Protein AF-A0A0S7XL37-F1 (afdb_monomer)

Foldseek 3Di:
DDPPDDPDDPDDDDPDAAAAALCPPLVNVQVPPPPNPDPDVVNVCCLPPQDPVNLVVWPCPDPLTHNVLLVLLVVLQVQLVPPVVQLQALDARPPDDDPDLVPPDAADPPDPVVVQVVLQVLLVVLQFPDKDKDFDDPSFWHPHVPDDPRLADDPPRGMDIDTAHDFDPVQCVPPPGSSVSSSVSNRSSSLSRSQNSSQVVNVSNVDRGGRDDVRGTHD

Sequence (219 aa):
MAIVKKSWRPYEIVGEVKRFQRRMTALRRRRWDPTFPDIKKEDVELEESAEPEEISGLPQERSGYGRPDYALQAASWTLASSFGGRAYSAERPEGTRSANFDDLPPYQVDDERALSLYVKKAAGLFGASLSGITKLNPLWRYDDEDEDEATLLPPEIDTAVVMAIEMNYALLATSPSAQASAASGNGYSRMVFTACCLAEFLRNLGFKAIACGNDTALS

pLDDT: mean 83.57, std 15.31, range [33.97, 98.69]

Radius of gyration: 20.47 Å; Cα contacts (8 Å, |Δi|>4): 245; chains: 1; bounding box: 53×43×54 Å

Solvent-accessible surface area (backbone atoms only — not comparable to full-atom values): 13072 Å² total; per-residue (Å²): 136,83,83,82,65,76,89,77,65,100,68,84,85,80,78,90,81,74,49,49,43,61,61,69,39,72,88,45,25,65,76,76,44,90,82,47,80,83,72,55,67,74,81,54,43,68,81,80,64,61,48,74,67,55,54,70,66,38,53,66,86,42,87,41,49,19,59,70,25,48,51,48,21,58,59,24,28,47,51,33,75,76,37,32,88,58,41,48,30,73,61,80,55,88,86,71,83,70,85,87,43,85,89,53,78,58,61,81,80,89,47,68,66,61,50,52,52,48,54,45,50,51,38,42,74,52,59,30,73,41,70,48,77,44,75,54,60,74,65,42,37,49,49,56,90,89,53,69,75,89,68,56,77,58,85,86,68,49,67,40,78,47,70,40,63,77,57,52,61,76,37,42,72,47,60,93,26,33,38,17,50,17,24,51,24,37,31,44,23,47,47,41,53,27,31,36,56,47,22,53,53,40,38,58,42,56,43,97,41,59,19,63,63,89,82,52,37,73,127

Nearest PDB structures (foldseek):
  4ur3-assembly2_F  TM=7.332E-01  e=6.898E-08  Sulfurospirillum multivorans
  4ur1-assembly1_B  TM=7.480E-01  e=1.997E-07  Sulfurospirillum multivorans
  5ma2-assembly1_B  TM=7.460E-01  e=2.384E-07  Sulfurospirillum multivorans
  5m8x-assembly1_B  TM=7.544E-01  e=3.823E-07  Sulfurospirillum multivorans DSM 12446
  5m8u-assembly1_A  TM=6.939E-01  e=1.997E-07  Sulfurospirillum multivorans

Secondary structure (DSSP, 8-state):
-----TT--SS---S--PPPPGGGSHHHHTTT-TTS----THHHHHHH---HHHHHTS-TTSTTSSHHHHHHHHHHTHHHHHHHHHHSSSSPPTT------TTSPPPP-S-HHHHHHHHHHHHHHTT-SEEEEEEPPGGGB---TTS-GGGSPPTT--EEEEEE----HHHHTTTTSHHHHHHHHHHHHHHHHHHHHHHHHHHHTT-------TTSB--

Structure (mmCIF, N/CA/C/O backbone):
data_AF-A0A0S7XL37-F1
#
_entry.id   AF-A0A0S7XL37-F1
#
loop_
_atom_site.group_PDB
_atom_site.id
_atom_site.type_symbol
_atom_site.label_atom_id
_atom_site.label_alt_id
_atom_site.label_comp_id
_atom_site.label_asym_id
_atom_site.label_entity_id
_atom_site.label_seq_id
_atom_site.pdbx_PDB_ins_code
_atom_site.Cartn_x
_atom_site.Cartn_y
_atom_site.Cartn_z
_atom_site.occupancy
_atom_site.B_iso_or_equiv
_atom_site.auth_seq_id
_atom_site.auth_comp_id
_atom_site.auth_asym_id
_atom_site.auth_atom_id
_atom_site.pdbx_PDB_model_num
ATOM 1 N N . MET A 1 1 ? -12.364 -24.352 13.115 1.00 33.97 1 MET A N 1
ATOM 2 C CA . MET A 1 1 ? -11.643 -24.399 14.403 1.00 33.97 1 MET A CA 1
ATOM 3 C C . MET A 1 1 ? -10.665 -23.226 14.416 1.00 33.97 1 MET A C 1
ATOM 5 O O . MET A 1 1 ? -9.637 -23.297 13.761 1.00 33.97 1 MET A O 1
ATOM 9 N N . ALA A 1 2 ? -11.053 -22.087 14.997 1.00 37.59 2 ALA A N 1
ATOM 10 C CA . ALA A 1 2 ? -10.226 -20.879 14.989 1.00 37.59 2 ALA A CA 1
ATOM 11 C C . ALA A 1 2 ? -9.241 -20.948 16.159 1.00 37.59 2 ALA A C 1
ATOM 13 O O . ALA A 1 2 ? -9.647 -20.910 17.318 1.00 37.59 2 ALA A O 1
ATOM 14 N N . ILE A 1 3 ? -7.955 -21.088 15.853 1.00 41.28 3 ILE A N 1
ATOM 15 C CA . ILE A 1 3 ? -6.892 -20.978 16.847 1.00 41.28 3 ILE A CA 1
ATOM 16 C C . ILE A 1 3 ? -6.782 -19.493 17.209 1.00 41.28 3 ILE A C 1
ATOM 18 O O . ILE A 1 3 ? -6.091 -18.732 16.538 1.00 41.28 3 ILE A O 1
ATOM 22 N N . VAL A 1 4 ? -7.478 -19.062 18.261 1.00 43.16 4 VAL A N 1
ATOM 23 C CA . VAL A 1 4 ? -7.221 -17.761 18.890 1.00 43.16 4 VAL A CA 1
ATOM 24 C C . VAL A 1 4 ? -5.976 -17.934 19.758 1.00 43.16 4 VAL A C 1
ATOM 26 O O . VAL A 1 4 ? -6.055 -18.252 20.943 1.00 43.16 4 VAL A O 1
ATOM 29 N N . LYS A 1 5 ? -4.793 -17.813 19.146 1.00 44.53 5 LYS A N 1
ATOM 30 C CA . LYS A 1 5 ? -3.535 -17.746 19.895 1.00 44.53 5 LYS A CA 1
ATOM 31 C C . LYS A 1 5 ? -3.467 -16.390 20.600 1.00 44.53 5 LYS A C 1
ATOM 33 O O . LYS A 1 5 ? -3.440 -15.345 19.956 1.00 44.53 5 LYS A O 1
ATOM 38 N N . LYS A 1 6 ? -3.425 -16.443 21.932 1.00 47.50 6 LYS A N 1
ATOM 39 C CA . LYS A 1 6 ? -2.985 -15.381 22.850 1.00 47.50 6 LYS A CA 1
ATOM 40 C C . LYS A 1 6 ? -1.796 -14.620 22.233 1.00 47.50 6 LYS A C 1
ATOM 42 O O . LYS A 1 6 ? -0.834 -15.277 21.848 1.00 47.50 6 LYS A O 1
ATOM 47 N N . SER A 1 7 ? -1.920 -13.293 22.087 1.00 59.75 7 SER A N 1
ATOM 48 C CA . SER A 1 7 ? -0.940 -12.330 21.532 1.00 59.75 7 SER A CA 1
ATOM 49 C C . SER A 1 7 ? 0.246 -12.960 20.781 1.00 59.75 7 SER A C 1
ATOM 51 O O . SER A 1 7 ? 1.382 -12.941 21.258 1.00 59.75 7 SER A O 1
ATOM 53 N N . TRP A 1 8 ? -0.013 -13.565 19.623 1.00 63.38 8 TRP A N 1
ATOM 54 C CA . TRP A 1 8 ? 1.060 -14.103 18.796 1.00 63.38 8 TRP A CA 1
ATOM 55 C C . TRP A 1 8 ? 1.850 -12.944 18.185 1.00 63.38 8 TRP A C 1
ATOM 57 O O . TRP A 1 8 ? 1.289 -12.121 17.463 1.00 63.38 8 TRP A O 1
ATOM 67 N N . ARG A 1 9 ? 3.147 -12.874 18.492 1.00 71.25 9 ARG A N 1
ATOM 68 C CA . ARG A 1 9 ? 4.103 -12.026 17.779 1.00 71.25 9 ARG A CA 1
ATOM 69 C C . ARG A 1 9 ? 4.914 -12.940 16.855 1.00 71.25 9 ARG A C 1
ATOM 71 O O . ARG A 1 9 ? 5.519 -13.878 17.368 1.00 71.25 9 ARG A O 1
ATOM 78 N N . PRO A 1 10 ? 4.933 -12.709 15.530 1.00 84.56 10 PRO A N 1
ATOM 79 C CA . PRO A 1 10 ? 5.728 -13.516 14.598 1.00 84.56 10 PRO A CA 1
ATOM 80 C C . PRO A 1 10 ? 7.245 -13.323 14.732 1.00 84.56 10 PRO A C 1
ATOM 82 O O . PRO A 1 10 ? 7.996 -13.902 13.955 1.00 84.56 10 PRO A O 1
ATOM 85 N N . TYR A 1 11 ? 7.691 -12.485 15.665 1.00 86.75 11 TYR A N 1
ATOM 86 C CA . TYR A 1 11 ? 9.070 -12.047 15.808 1.00 86.75 11 TYR A CA 1
ATOM 87 C C . TYR A 1 11 ? 9.429 -11.865 17.284 1.00 86.75 11 TYR A C 1
ATOM 89 O O . TYR A 1 11 ? 8.568 -11.583 18.126 1.00 86.75 11 TYR A O 1
ATOM 97 N N . GLU A 1 12 ? 10.722 -11.977 17.570 1.00 87.88 12 GLU A N 1
ATOM 98 C CA . GLU A 1 12 ? 11.317 -11.694 18.871 1.00 87.88 12 GLU A CA 1
ATOM 99 C C . GLU A 1 12 ? 12.054 -10.354 18.815 1.00 87.88 12 GLU A C 1
ATOM 101 O O . GLU A 1 12 ? 12.691 -10.021 17.817 1.00 87.88 12 GLU A O 1
ATOM 106 N N . ILE A 1 13 ? 11.943 -9.569 19.885 1.00 86.75 13 ILE A N 1
ATOM 107 C CA . ILE A 1 13 ? 12.712 -8.336 20.052 1.00 86.75 13 ILE A CA 1
ATOM 108 C C . ILE A 1 13 ? 13.923 -8.676 20.913 1.00 86.75 13 ILE A C 1
ATOM 110 O O . ILE A 1 13 ? 13.762 -9.127 22.048 1.00 86.75 13 ILE A O 1
ATOM 114 N N . VAL A 1 14 ? 15.120 -8.452 20.376 1.00 90.19 14 VAL A N 1
ATOM 115 C CA . VAL A 1 14 ? 16.382 -8.655 21.091 1.00 90.19 14 VAL A CA 1
ATOM 116 C C . VAL A 1 14 ? 16.972 -7.291 21.435 1.00 90.19 14 VAL A C 1
ATOM 118 O O . VAL A 1 14 ? 17.283 -6.509 20.542 1.00 90.19 14 VAL A O 1
ATOM 121 N N . GLY A 1 15 ? 17.138 -7.019 22.730 1.00 89.94 15 GLY A N 1
ATOM 122 C CA . GLY A 1 15 ? 17.667 -5.746 23.225 1.00 89.94 15 GLY A CA 1
ATOM 123 C C . GLY A 1 15 ? 16.657 -4.594 23.194 1.00 89.94 15 GLY A C 1
ATOM 124 O O . GLY A 1 15 ? 15.445 -4.800 23.113 1.00 89.94 15 GLY A O 1
ATOM 125 N N . GLU A 1 16 ? 17.168 -3.369 23.306 1.00 8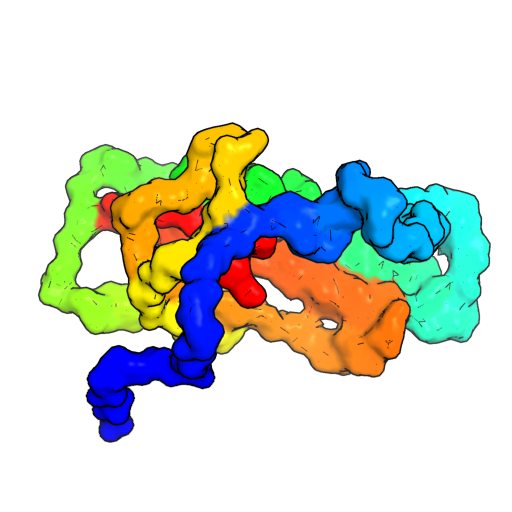9.56 16 GLU A N 1
ATOM 126 C CA . GLU A 1 16 ? 16.368 -2.148 23.195 1.00 89.56 16 GLU A CA 1
ATOM 127 C C . GLU A 1 16 ? 16.122 -1.823 21.715 1.00 89.56 16 GLU A C 1
ATOM 129 O O . GLU A 1 16 ? 17.065 -1.690 20.936 1.00 89.56 16 GLU A O 1
ATOM 134 N N . VAL A 1 17 ? 14.852 -1.681 21.327 1.00 90.06 17 VAL A N 1
ATOM 135 C CA . VAL A 1 17 ? 14.459 -1.267 19.975 1.00 90.06 17 VAL A CA 1
ATOM 136 C C . VAL A 1 17 ? 13.856 0.124 20.039 1.00 90.06 17 VAL A C 1
ATOM 138 O O . VAL A 1 17 ? 12.886 0.358 20.761 1.00 90.06 17 VAL A O 1
ATOM 141 N N . LYS A 1 18 ? 14.420 1.029 19.242 1.00 89.38 18 LYS A N 1
ATOM 142 C CA . LYS A 1 18 ? 13.881 2.368 19.010 1.00 89.38 18 LYS A CA 1
ATOM 143 C C . LYS A 1 18 ? 13.036 2.369 17.743 1.00 89.38 18 LYS A C 1
ATOM 145 O O . LYS A 1 18 ? 13.251 1.550 16.847 1.00 89.38 18 LYS A O 1
ATOM 150 N N . ARG A 1 19 ? 12.076 3.289 17.674 1.00 89.50 19 ARG A N 1
ATOM 151 C CA . ARG A 1 19 ? 11.331 3.542 16.439 1.00 89.50 19 ARG A CA 1
ATOM 152 C C . ARG A 1 19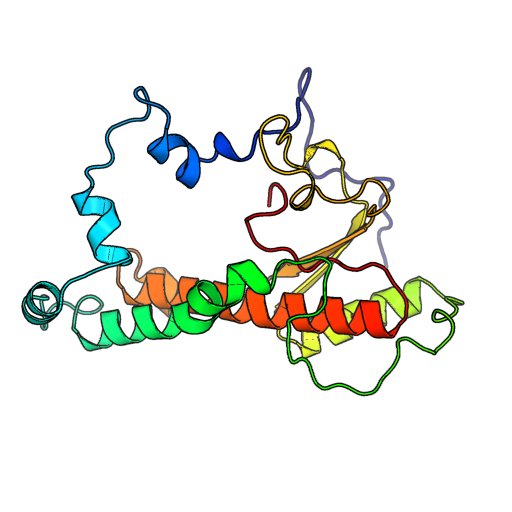 ? 12.300 4.007 15.351 1.00 89.50 19 ARG A C 1
ATOM 154 O O . ARG A 1 19 ? 13.326 4.626 15.626 1.00 89.50 19 ARG A O 1
ATOM 161 N N . PHE A 1 20 ? 11.997 3.649 14.112 1.00 90.62 20 PHE A N 1
ATOM 162 C CA . PHE A 1 20 ? 12.863 3.939 12.975 1.00 90.62 20 PHE A CA 1
ATOM 163 C C . PHE A 1 20 ? 12.576 5.336 12.422 1.00 90.62 20 PHE A C 1
ATOM 165 O O . PHE A 1 20 ? 11.416 5.681 12.243 1.00 90.62 20 PHE A O 1
ATOM 172 N N . GLN A 1 21 ? 13.600 6.123 12.096 1.00 88.06 21 GLN A N 1
ATOM 173 C CA . GLN A 1 21 ? 13.413 7.436 11.463 1.00 88.06 21 GLN A CA 1
ATOM 174 C C . GLN A 1 21 ? 13.177 7.268 9.956 1.00 88.06 21 GLN A C 1
ATOM 176 O O . GLN A 1 21 ? 14.019 6.683 9.269 1.00 88.06 21 GLN A O 1
ATOM 181 N N . ARG A 1 22 ? 12.088 7.806 9.391 1.00 85.38 22 ARG A N 1
ATOM 182 C CA . ARG A 1 22 ? 11.738 7.613 7.967 1.00 85.38 22 ARG A CA 1
ATOM 183 C C . ARG A 1 22 ? 12.839 8.083 7.017 1.00 85.38 22 ARG A C 1
ATOM 185 O O . ARG A 1 22 ? 13.112 7.431 6.002 1.00 85.38 22 ARG A O 1
ATOM 192 N N . ARG A 1 23 ? 13.542 9.169 7.365 1.00 86.06 23 ARG A N 1
ATOM 193 C CA . ARG A 1 23 ? 14.689 9.702 6.602 1.00 86.06 23 ARG A CA 1
ATOM 194 C C . ARG A 1 23 ? 15.849 8.715 6.437 1.00 86.06 23 ARG A C 1
ATOM 196 O O . ARG A 1 23 ? 16.655 8.894 5.528 1.00 86.06 23 ARG A O 1
ATOM 203 N N . MET A 1 24 ? 15.923 7.689 7.291 1.00 89.12 24 MET A N 1
ATOM 204 C CA . MET A 1 24 ? 16.961 6.653 7.263 1.00 89.12 24 MET A CA 1
ATOM 205 C C . MET A 1 24 ? 16.636 5.498 6.305 1.00 89.12 24 MET A C 1
ATOM 207 O O . MET A 1 24 ? 17.487 4.634 6.094 1.00 89.12 24 MET A O 1
ATOM 211 N N . THR A 1 25 ? 15.443 5.465 5.695 1.00 88.00 25 THR A N 1
ATOM 212 C CA . THR A 1 25 ? 15.158 4.534 4.586 1.00 88.00 25 THR A CA 1
ATOM 213 C C . THR A 1 25 ? 16.154 4.756 3.446 1.00 88.00 25 THR A C 1
ATOM 215 O O . THR A 1 25 ? 16.513 5.896 3.160 1.00 88.00 25 THR A O 1
ATOM 218 N N . ALA A 1 26 ? 16.582 3.696 2.750 1.00 88.00 26 ALA A N 1
ATOM 219 C CA . ALA A 1 26 ? 17.573 3.812 1.670 1.00 88.00 26 ALA A CA 1
ATOM 220 C C . ALA A 1 26 ? 17.166 4.837 0.589 1.00 88.00 26 ALA A C 1
ATOM 222 O O . ALA A 1 26 ? 17.994 5.620 0.126 1.00 88.00 26 ALA A O 1
ATOM 223 N N . LEU A 1 27 ? 15.870 4.893 0.253 1.00 82.12 27 LEU A N 1
ATOM 224 C CA . LEU A 1 27 ? 15.316 5.824 -0.735 1.00 82.12 27 LEU A CA 1
ATOM 225 C C . LEU A 1 27 ? 15.423 7.299 -0.319 1.00 82.12 27 LEU A C 1
ATOM 227 O O . LEU A 1 27 ? 15.589 8.151 -1.193 1.00 82.12 27 LEU A O 1
ATOM 231 N N . ARG A 1 28 ? 15.328 7.606 0.985 1.00 82.75 28 ARG A N 1
ATOM 232 C CA . ARG A 1 28 ? 15.463 8.975 1.513 1.00 82.75 28 ARG A CA 1
ATOM 233 C C . ARG A 1 28 ? 16.902 9.308 1.890 1.00 82.75 28 ARG A C 1
ATOM 235 O O . ARG A 1 28 ? 17.374 10.383 1.533 1.00 82.75 28 ARG A O 1
ATOM 242 N N . ARG A 1 29 ? 17.609 8.390 2.556 1.00 86.62 29 ARG A N 1
ATOM 243 C CA . ARG A 1 29 ? 18.978 8.576 3.059 1.00 86.62 29 ARG A CA 1
ATOM 244 C C . ARG A 1 29 ? 19.957 8.968 1.957 1.00 86.62 29 ARG A C 1
ATOM 246 O O . ARG A 1 29 ? 20.730 9.900 2.148 1.00 86.62 29 ARG A O 1
ATOM 253 N N . ARG A 1 30 ? 19.827 8.361 0.772 1.00 83.81 30 ARG A N 1
ATOM 254 C CA . ARG A 1 30 ? 20.622 8.703 -0.422 1.00 83.81 30 ARG A CA 1
ATOM 255 C C . ARG A 1 30 ? 20.542 10.177 -0.849 1.00 83.81 30 ARG A C 1
ATOM 257 O O . ARG A 1 30 ? 21.381 10.622 -1.615 1.00 83.81 30 ARG A O 1
ATOM 264 N N . ARG A 1 31 ? 19.509 10.921 -0.427 1.00 80.94 31 ARG A N 1
ATOM 265 C CA . ARG A 1 31 ? 19.301 12.324 -0.826 1.00 80.94 31 ARG A CA 1
ATOM 266 C C . ARG A 1 31 ? 20.042 13.326 0.060 1.00 80.94 31 ARG A C 1
ATOM 268 O O . ARG A 1 31 ? 20.178 14.473 -0.349 1.00 80.94 31 ARG A O 1
ATOM 275 N N . TRP A 1 32 ? 20.460 12.934 1.264 1.00 82.50 32 TRP A N 1
ATOM 276 C CA . TRP A 1 32 ? 20.996 13.872 2.259 1.00 82.50 32 TRP A CA 1
ATOM 277 C C . TRP A 1 32 ? 22.250 13.380 2.988 1.00 82.50 32 TRP A C 1
ATOM 279 O O . TRP A 1 32 ? 23.005 14.212 3.482 1.00 82.50 32 TRP A O 1
ATOM 289 N N . ASP A 1 33 ? 22.491 12.068 3.079 1.00 85.44 33 ASP A N 1
ATOM 290 C CA . ASP A 1 33 ? 23.661 11.526 3.773 1.00 85.44 33 ASP A CA 1
ATOM 291 C C . ASP A 1 33 ? 24.862 11.423 2.813 1.00 85.44 33 ASP A C 1
ATOM 293 O O . ASP A 1 33 ? 24.851 10.561 1.930 1.00 85.44 33 ASP A O 1
ATOM 297 N N . PRO A 1 34 ? 25.921 12.236 2.992 1.00 83.56 34 PRO A N 1
ATOM 298 C CA . PRO A 1 34 ? 27.094 12.229 2.115 1.00 83.56 34 PRO A CA 1
ATOM 299 C C . PRO A 1 34 ? 27.948 10.958 2.246 1.00 83.56 34 PRO A C 1
ATOM 301 O O . PRO A 1 34 ? 28.871 10.761 1.464 1.00 83.56 34 PRO A O 1
ATOM 304 N N . THR A 1 35 ? 27.685 10.116 3.251 1.00 87.44 35 THR A N 1
ATOM 305 C CA . THR A 1 35 ? 28.353 8.820 3.440 1.00 87.44 35 THR A CA 1
ATOM 306 C C . THR A 1 35 ? 27.594 7.663 2.796 1.00 87.44 35 THR A C 1
ATOM 308 O O . THR A 1 35 ? 28.096 6.535 2.783 1.00 87.44 35 THR A O 1
ATOM 311 N N . PHE A 1 36 ? 26.379 7.907 2.291 1.00 82.75 36 PHE A N 1
ATOM 312 C CA . PHE A 1 36 ? 25.614 6.878 1.603 1.00 82.75 36 PHE A CA 1
ATOM 313 C C . PHE A 1 36 ? 26.345 6.492 0.307 1.00 82.75 36 PHE A C 1
ATOM 315 O O . PHE A 1 36 ? 26.779 7.394 -0.405 1.00 82.75 36 PHE A O 1
ATOM 322 N N . PRO A 1 37 ? 26.509 5.189 -0.007 1.00 78.94 37 PRO A N 1
ATOM 323 C CA . PRO A 1 37 ? 27.222 4.772 -1.209 1.00 78.94 37 PRO A CA 1
ATOM 324 C C . PRO A 1 37 ? 26.664 5.474 -2.446 1.00 78.94 37 PRO A C 1
ATOM 326 O O . PRO A 1 37 ? 25.443 5.508 -2.617 1.00 78.94 37 PRO A O 1
ATOM 329 N N . ASP A 1 38 ? 27.554 6.005 -3.288 1.00 64.94 38 ASP A N 1
ATOM 330 C CA . ASP A 1 38 ? 27.191 6.660 -4.543 1.00 64.94 38 ASP A CA 1
ATOM 331 C C . ASP A 1 38 ? 26.436 5.668 -5.439 1.00 64.94 38 ASP A C 1
ATOM 333 O O . ASP A 1 38 ? 27.027 4.878 -6.176 1.00 64.94 38 ASP A O 1
ATOM 337 N N . ILE A 1 39 ? 25.106 5.704 -5.377 1.00 61.25 39 ILE A N 1
ATOM 338 C CA . ILE A 1 39 ? 24.270 5.253 -6.483 1.00 61.25 39 ILE A CA 1
ATOM 339 C C . ILE A 1 39 ? 24.419 6.362 -7.514 1.00 61.25 39 ILE A C 1
ATOM 341 O O . ILE A 1 39 ? 24.003 7.497 -7.260 1.00 61.25 39 ILE A O 1
ATOM 345 N N . LYS A 1 40 ? 25.081 6.070 -8.635 1.00 54.53 40 LYS A N 1
ATOM 346 C CA . LYS A 1 40 ? 25.272 7.062 -9.692 1.00 54.53 40 LYS A CA 1
ATOM 347 C C . LYS A 1 40 ? 23.900 7.596 -10.100 1.00 54.53 40 LYS A C 1
ATOM 349 O O . LYS A 1 40 ? 22.955 6.820 -10.219 1.00 54.53 40 LYS A O 1
ATOM 354 N N . LYS A 1 41 ? 23.773 8.914 -10.290 1.00 47.06 41 LYS A N 1
ATOM 355 C CA . LYS A 1 41 ? 22.513 9.551 -10.725 1.00 47.06 41 LYS A CA 1
ATOM 356 C C . LYS A 1 41 ? 21.915 8.855 -11.951 1.00 47.06 41 LYS A C 1
ATOM 358 O O . LYS A 1 41 ? 20.705 8.658 -12.007 1.00 47.06 41 LYS A O 1
ATOM 363 N N . GLU A 1 42 ? 22.790 8.390 -12.841 1.00 44.94 42 GLU A N 1
ATOM 364 C CA . GLU A 1 42 ? 22.452 7.612 -14.035 1.00 44.94 42 GLU A CA 1
ATOM 365 C C . GLU A 1 42 ? 21.624 6.337 -13.749 1.00 44.94 42 GLU A C 1
ATOM 367 O O . GLU A 1 42 ? 20.777 5.974 -14.560 1.00 44.94 42 GLU A O 1
ATOM 372 N N . ASP A 1 43 ? 21.805 5.679 -12.595 1.00 46.25 43 ASP A N 1
ATOM 373 C CA . ASP A 1 43 ? 21.070 4.455 -12.224 1.00 46.25 43 ASP A CA 1
ATOM 374 C C . ASP A 1 43 ? 19.631 4.743 -11.740 1.00 46.25 43 ASP A C 1
ATOM 376 O O . ASP A 1 43 ? 18.828 3.825 -11.588 1.00 46.25 43 ASP A O 1
ATOM 380 N N . VAL A 1 44 ? 19.301 6.011 -11.471 1.00 48.34 44 VAL A N 1
ATOM 381 C CA . VAL A 1 44 ? 18.012 6.464 -10.912 1.00 48.34 44 VAL A CA 1
ATOM 382 C C . VAL A 1 44 ? 17.205 7.236 -11.960 1.00 48.34 44 VAL A C 1
ATOM 384 O O . VAL A 1 44 ? 15.986 7.098 -12.030 1.00 48.34 44 VAL A O 1
ATOM 387 N N . GLU A 1 45 ? 17.874 8.045 -12.785 1.00 44.03 45 GLU A N 1
ATOM 388 C CA . GLU A 1 45 ? 17.233 8.943 -13.759 1.00 44.03 45 GLU A CA 1
ATOM 389 C C . GLU A 1 45 ? 16.573 8.189 -14.932 1.00 44.03 45 GLU A C 1
ATOM 391 O O . GLU A 1 45 ? 15.572 8.662 -15.473 1.00 44.03 45 GLU A O 1
ATOM 396 N N . LEU A 1 46 ? 17.022 6.965 -15.247 1.00 45.84 46 LEU A N 1
ATOM 397 C CA . LEU A 1 46 ? 16.399 6.112 -16.272 1.00 45.84 46 LEU A CA 1
ATOM 398 C C . LEU A 1 46 ? 14.966 5.650 -15.925 1.00 45.84 46 LEU A C 1
ATOM 400 O O . LEU A 1 46 ? 14.211 5.318 -16.839 1.00 45.84 46 LEU A O 1
ATOM 404 N N . GLU A 1 47 ? 14.574 5.602 -14.644 1.00 49.41 47 GLU A N 1
ATOM 405 C CA . GLU A 1 47 ? 13.230 5.149 -14.227 1.00 49.41 47 GLU A CA 1
ATOM 406 C C . GLU A 1 47 ? 12.209 6.286 -14.063 1.00 49.41 47 GLU A C 1
ATOM 408 O O . GLU A 1 47 ? 11.012 6.052 -14.234 1.00 49.41 47 GLU A O 1
ATOM 413 N N . GLU A 1 48 ? 12.648 7.506 -13.740 1.00 51.09 48 GLU A N 1
ATOM 414 C CA . GLU A 1 48 ? 11.745 8.609 -13.371 1.00 51.09 48 GLU A CA 1
ATOM 415 C C . GLU A 1 48 ? 11.649 9.715 -14.440 1.00 51.09 48 GLU A C 1
ATOM 417 O O . GLU A 1 48 ? 10.668 10.462 -14.448 1.00 51.09 48 GLU A O 1
ATOM 422 N N . SER A 1 49 ? 12.619 9.821 -15.358 1.00 51.69 49 SER A N 1
ATOM 423 C CA . SER A 1 49 ? 12.726 10.970 -16.269 1.00 51.6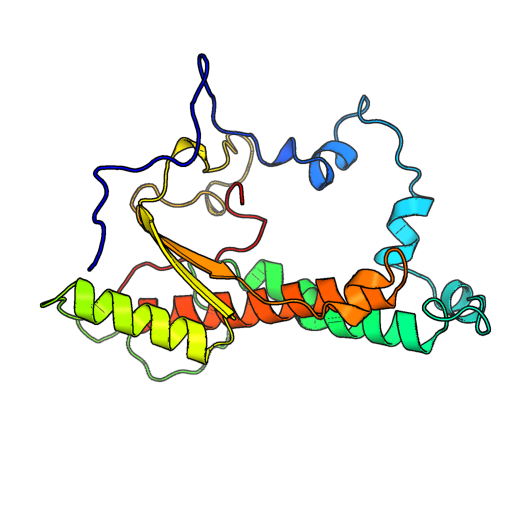9 49 SER A CA 1
ATOM 424 C C . SER A 1 49 ? 13.500 10.673 -17.558 1.00 51.69 49 SER A C 1
ATOM 426 O O . SER A 1 49 ? 14.304 11.495 -17.987 1.00 51.69 49 SER A O 1
ATOM 428 N N . ALA A 1 50 ? 13.283 9.507 -18.175 1.00 58.56 50 ALA A N 1
ATOM 429 C CA . ALA A 1 50 ? 13.910 9.204 -19.460 1.00 58.56 50 ALA A CA 1
ATOM 430 C C . ALA A 1 50 ? 13.461 10.215 -20.533 1.00 58.56 50 ALA A C 1
ATOM 432 O O . ALA A 1 50 ? 12.264 10.344 -20.820 1.00 58.56 50 ALA A O 1
ATOM 433 N N . GLU A 1 51 ? 14.413 10.926 -21.135 1.00 62.28 51 GLU A N 1
ATOM 434 C CA . GLU A 1 51 ? 14.124 11.923 -22.168 1.00 62.28 51 GLU A CA 1
ATOM 435 C C . GLU A 1 51 ? 13.676 11.235 -23.478 1.00 62.28 51 GLU A C 1
ATOM 437 O O . GLU A 1 51 ? 14.058 10.090 -23.752 1.00 62.28 51 GLU A O 1
ATOM 442 N N . PRO A 1 52 ? 12.881 11.893 -24.349 1.00 63.19 52 PRO A N 1
ATOM 443 C CA . PRO A 1 52 ? 12.390 11.287 -25.593 1.00 63.19 52 PRO A CA 1
ATOM 444 C C . PRO A 1 52 ? 13.490 10.689 -26.485 1.00 63.19 52 PRO A C 1
ATOM 446 O O . PRO A 1 52 ? 13.258 9.696 -27.178 1.00 63.19 52 PRO A O 1
ATOM 449 N N . GLU A 1 53 ? 14.683 11.281 -26.456 1.00 61.97 53 GLU A N 1
ATOM 450 C CA . GLU A 1 53 ? 15.870 10.834 -27.189 1.00 61.97 53 GLU A CA 1
ATOM 451 C C . GLU A 1 53 ? 16.401 9.499 -26.642 1.00 61.97 53 GLU A C 1
ATOM 453 O O . GLU A 1 53 ? 16.681 8.586 -27.422 1.00 61.97 53 GLU A O 1
ATOM 458 N N . GLU A 1 54 ? 16.415 9.321 -25.321 1.00 64.31 54 GLU A N 1
ATOM 459 C CA . GLU A 1 54 ? 16.795 8.071 -24.652 1.00 64.31 54 GLU A CA 1
ATOM 460 C C . GLU A 1 54 ? 15.773 6.966 -24.930 1.00 64.31 54 GLU A C 1
ATOM 462 O O . GLU A 1 54 ? 16.146 5.848 -25.288 1.00 64.31 54 GLU A O 1
ATOM 467 N N . ILE A 1 55 ? 14.477 7.301 -24.888 1.00 64.69 55 ILE A N 1
ATOM 468 C CA . ILE A 1 55 ? 13.382 6.379 -25.230 1.00 64.69 55 ILE A CA 1
ATOM 469 C C . ILE A 1 55 ? 13.484 5.926 -26.696 1.00 64.69 55 ILE A C 1
ATOM 471 O O . ILE A 1 55 ? 13.215 4.765 -27.021 1.00 64.69 55 ILE A O 1
ATOM 475 N N . SER A 1 56 ? 13.875 6.828 -27.600 1.00 63.75 56 SER A N 1
ATOM 476 C CA . SER A 1 56 ? 14.072 6.503 -29.017 1.00 63.75 56 SER A CA 1
ATOM 477 C C . SER A 1 56 ? 15.296 5.612 -29.265 1.00 63.75 56 SER A C 1
ATOM 479 O O . SER A 1 56 ? 15.278 4.808 -30.197 1.00 63.75 56 SER A O 1
ATOM 481 N N . GLY A 1 57 ? 16.317 5.706 -28.405 1.00 66.94 57 GLY A N 1
ATOM 482 C CA . GLY A 1 57 ? 17.542 4.904 -28.447 1.00 66.94 57 GLY A CA 1
ATOM 483 C C . GLY A 1 57 ? 17.443 3.532 -27.771 1.00 66.94 57 GLY A C 1
ATOM 484 O O . GLY A 1 57 ? 18.415 2.776 -27.790 1.00 66.94 57 GLY A O 1
ATOM 485 N N . LEU A 1 58 ? 16.292 3.189 -27.180 1.00 71.00 58 LEU A N 1
ATOM 486 C CA . LEU A 1 58 ? 16.102 1.921 -26.477 1.00 71.00 58 LEU A CA 1
ATOM 487 C C . LEU A 1 58 ? 16.289 0.705 -27.400 1.00 71.00 58 LEU A C 1
ATOM 489 O O . LEU A 1 58 ? 15.883 0.745 -28.569 1.00 71.00 58 LEU A O 1
ATOM 493 N N . PRO A 1 59 ? 16.838 -0.409 -26.879 1.00 70.19 59 PRO A N 1
ATOM 494 C CA . PRO A 1 59 ? 17.082 -1.618 -27.655 1.00 70.19 59 PRO A CA 1
ATOM 495 C C . PRO A 1 59 ? 15.756 -2.299 -28.025 1.00 70.19 59 PRO A C 1
ATOM 497 O O . PRO A 1 59 ? 15.276 -3.179 -27.315 1.00 70.19 59 PRO A O 1
ATOM 500 N N . GLN A 1 60 ? 15.176 -1.913 -29.167 1.00 73.25 60 GLN A N 1
ATOM 501 C CA . GLN A 1 60 ? 13.854 -2.376 -29.619 1.00 73.25 60 GLN A CA 1
ATOM 502 C C . GLN A 1 60 ? 13.769 -3.897 -29.812 1.00 73.25 60 GLN A C 1
ATOM 504 O O . GLN A 1 60 ? 12.691 -4.474 -29.716 1.00 73.25 60 GLN A O 1
ATOM 509 N N . GLU A 1 61 ? 14.902 -4.551 -30.065 1.00 75.62 61 GLU A N 1
ATOM 510 C CA . GLU A 1 61 ? 14.982 -6.002 -30.266 1.00 75.62 61 GLU A CA 1
ATOM 511 C C . GLU A 1 61 ? 15.150 -6.786 -28.952 1.00 75.62 61 GLU A C 1
ATOM 513 O O . GLU A 1 61 ? 14.998 -8.009 -28.928 1.00 75.62 61 GLU A O 1
ATOM 518 N N . ARG A 1 62 ? 15.441 -6.108 -27.832 1.00 79.81 62 ARG A N 1
ATOM 519 C CA . ARG A 1 62 ? 15.592 -6.747 -26.522 1.00 79.81 62 ARG A CA 1
ATOM 520 C C . ARG A 1 62 ? 14.232 -6.802 -25.824 1.00 79.81 62 ARG A C 1
ATOM 522 O O . ARG A 1 62 ? 13.742 -5.798 -25.316 1.00 79.81 62 ARG A O 1
ATOM 529 N N . SER A 1 63 ? 13.650 -7.999 -25.755 1.00 82.44 63 SER A N 1
ATOM 530 C CA . SER A 1 63 ? 12.381 -8.248 -25.054 1.00 82.44 63 SER A CA 1
ATOM 531 C C . SER A 1 63 ? 12.386 -7.669 -23.634 1.00 82.44 63 SER A C 1
ATOM 533 O O . SER A 1 63 ? 13.295 -7.965 -22.856 1.00 82.44 63 SER A O 1
ATOM 535 N N . GLY A 1 64 ? 11.363 -6.883 -23.288 1.00 81.19 64 GLY A N 1
ATOM 536 C CA . GLY A 1 64 ? 11.219 -6.251 -21.973 1.00 81.19 64 GLY A CA 1
ATOM 537 C C . GLY A 1 64 ? 11.927 -4.898 -21.832 1.00 81.19 64 GLY A C 1
ATOM 538 O O . GLY A 1 64 ? 11.885 -4.314 -20.750 1.00 81.19 64 GLY A O 1
ATOM 539 N N . TYR A 1 65 ? 12.578 -4.414 -22.895 1.00 83.12 65 TYR A N 1
ATOM 540 C CA . TYR A 1 65 ? 13.310 -3.144 -22.933 1.00 83.12 65 TYR A CA 1
ATOM 541 C C . TYR A 1 65 ? 12.980 -2.308 -24.182 1.00 83.12 65 TYR A C 1
ATOM 543 O O . TYR A 1 65 ? 13.657 -1.320 -24.464 1.00 83.12 65 TYR A O 1
ATOM 551 N N . GLY A 1 66 ? 11.955 -2.694 -24.948 1.00 84.38 66 GLY A N 1
ATOM 552 C CA . GLY A 1 66 ? 11.502 -1.925 -26.102 1.00 84.38 66 GLY A CA 1
ATOM 553 C C . GLY A 1 66 ? 10.616 -0.753 -25.685 1.00 84.38 66 GLY A C 1
ATOM 554 O O . GLY A 1 66 ? 10.105 -0.693 -24.564 1.00 84.38 66 GLY A O 1
ATOM 555 N N . ARG A 1 67 ? 10.349 0.169 -26.615 1.00 84.44 67 ARG A N 1
ATOM 556 C CA . ARG A 1 67 ? 9.463 1.317 -26.350 1.00 84.44 67 ARG A CA 1
ATOM 557 C C . ARG A 1 67 ? 8.085 0.920 -25.777 1.00 84.44 67 ARG A C 1
ATOM 559 O O . ARG A 1 67 ? 7.626 1.614 -24.870 1.00 84.44 67 ARG A O 1
ATOM 566 N N . PRO A 1 68 ? 7.409 -0.153 -26.243 1.00 88.44 68 PRO A N 1
ATOM 567 C CA . PRO A 1 68 ? 6.140 -0.580 -25.649 1.00 88.44 68 PRO A CA 1
ATOM 568 C C . PRO A 1 68 ? 6.249 -0.989 -24.174 1.00 88.44 68 PRO A C 1
ATOM 570 O O . PRO A 1 68 ? 5.320 -0.731 -23.413 1.00 88.44 68 PRO A O 1
ATOM 573 N N . ASP A 1 69 ? 7.372 -1.580 -23.757 1.00 88.06 69 ASP A N 1
ATOM 574 C CA . ASP A 1 69 ? 7.579 -2.032 -22.378 1.00 88.06 69 ASP A CA 1
ATOM 575 C C . ASP A 1 69 ? 7.723 -0.842 -21.422 1.00 88.06 69 ASP A C 1
ATOM 577 O O . ASP A 1 69 ? 7.080 -0.803 -20.375 1.00 88.06 69 ASP A O 1
ATOM 581 N N . TYR A 1 70 ? 8.489 0.176 -21.822 1.00 86.81 70 TYR A N 1
ATOM 582 C CA . TYR A 1 70 ? 8.622 1.425 -21.065 1.00 86.81 70 TYR A CA 1
ATOM 583 C C . TYR A 1 70 ? 7.340 2.267 -21.084 1.00 86.81 70 TYR A C 1
ATOM 585 O O . TYR A 1 70 ? 6.989 2.887 -20.082 1.00 86.81 70 TYR A O 1
ATOM 593 N N . ALA A 1 71 ? 6.579 2.252 -22.185 1.00 89.38 71 ALA A N 1
ATOM 594 C CA . ALA A 1 71 ? 5.260 2.883 -22.219 1.00 89.38 71 ALA A CA 1
ATOM 595 C C . ALA A 1 71 ? 4.287 2.207 -21.236 1.00 89.38 71 ALA A C 1
ATOM 597 O O . ALA A 1 71 ? 3.553 2.891 -20.520 1.00 89.38 71 ALA A O 1
ATOM 598 N N . LEU A 1 72 ? 4.305 0.870 -21.166 1.00 93.25 72 LEU A N 1
ATOM 599 C CA . LEU A 1 72 ? 3.524 0.097 -20.200 1.00 93.25 72 LEU A CA 1
ATOM 600 C C . LEU A 1 72 ? 3.965 0.387 -18.757 1.00 93.25 72 LEU A C 1
ATOM 602 O O . LEU A 1 72 ? 3.111 0.599 -17.895 1.00 93.25 72 LEU A O 1
ATOM 606 N N . GLN A 1 73 ? 5.276 0.438 -18.503 1.00 91.19 73 GLN A N 1
ATOM 607 C CA . GLN A 1 73 ? 5.848 0.833 -17.216 1.00 91.19 73 GLN A CA 1
ATOM 608 C C . GLN A 1 73 ? 5.324 2.204 -16.790 1.00 91.19 73 GLN A C 1
ATOM 610 O O . GLN A 1 73 ? 4.649 2.291 -15.766 1.00 91.19 73 GLN A O 1
ATOM 615 N N . ALA A 1 74 ? 5.547 3.249 -17.588 1.00 89.88 74 ALA A N 1
ATOM 616 C CA . ALA A 1 74 ? 5.122 4.612 -17.273 1.00 89.88 74 ALA A CA 1
ATOM 617 C C . ALA A 1 74 ? 3.609 4.701 -17.006 1.00 89.88 74 ALA A C 1
ATOM 619 O O . ALA A 1 74 ? 3.183 5.268 -15.998 1.00 89.88 74 ALA A O 1
ATOM 620 N N . ALA A 1 75 ? 2.788 4.065 -17.851 1.00 94.12 75 ALA A N 1
ATOM 621 C CA . ALA A 1 75 ? 1.337 4.035 -17.670 1.00 94.12 75 ALA A CA 1
ATOM 622 C C . ALA A 1 75 ? 0.923 3.388 -16.337 1.00 94.12 75 ALA A C 1
ATOM 624 O O . ALA A 1 75 ? -0.003 3.868 -15.678 1.00 94.12 75 ALA A O 1
ATOM 625 N N . SER A 1 76 ? 1.615 2.328 -15.912 1.00 95.81 76 SER A N 1
ATOM 626 C CA . SER A 1 76 ? 1.286 1.599 -14.684 1.00 95.81 76 SER A CA 1
ATOM 627 C C . SER A 1 76 ? 1.457 2.441 -13.412 1.00 95.81 76 SER A C 1
ATOM 629 O O . SER A 1 76 ? 0.724 2.239 -12.444 1.00 95.81 76 SER A O 1
ATOM 631 N N . TRP A 1 77 ? 2.357 3.428 -13.427 1.00 93.56 77 TRP A N 1
ATOM 632 C CA . TRP A 1 77 ? 2.644 4.309 -12.292 1.00 93.56 77 TRP A CA 1
ATOM 633 C C . TRP A 1 77 ? 1.709 5.521 -12.189 1.00 93.56 77 TRP A C 1
ATOM 635 O O . TRP A 1 77 ? 1.779 6.245 -11.200 1.00 93.56 77 TRP A O 1
ATOM 645 N N . THR A 1 78 ? 0.809 5.738 -13.158 1.00 93.69 78 THR A N 1
ATOM 646 C CA . THR A 1 78 ? -0.010 6.962 -13.264 1.00 93.69 78 THR A CA 1
ATOM 647 C C . THR A 1 78 ? -0.654 7.386 -11.940 1.00 93.69 78 THR A C 1
ATOM 649 O O . THR A 1 78 ? -0.397 8.493 -11.478 1.00 93.69 78 THR A O 1
ATOM 652 N N . LEU A 1 79 ? -1.454 6.519 -11.299 1.00 93.25 79 LEU A N 1
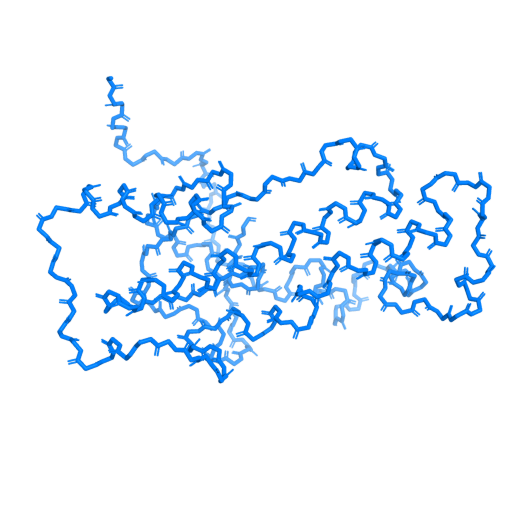ATOM 653 C CA . LEU A 1 79 ? -2.152 6.883 -10.057 1.00 93.25 79 LEU A CA 1
ATOM 654 C C . LEU A 1 79 ? -1.196 7.002 -8.870 1.00 93.25 79 LEU A C 1
ATOM 656 O O . LEU A 1 79 ? -1.350 7.909 -8.052 1.00 93.25 79 LEU A O 1
ATOM 660 N N . ALA A 1 80 ? -0.214 6.105 -8.777 1.00 91.06 80 ALA A N 1
ATOM 661 C CA . ALA A 1 80 ? 0.802 6.151 -7.732 1.00 91.06 80 ALA A CA 1
ATOM 662 C C . ALA A 1 80 ? 1.539 7.499 -7.724 1.00 91.06 80 ALA A C 1
ATOM 664 O O . ALA A 1 80 ? 1.626 8.143 -6.679 1.00 91.06 80 ALA A O 1
ATOM 665 N N . SER A 1 81 ? 1.983 7.959 -8.893 1.00 88.00 81 SER A N 1
ATOM 666 C CA . SER A 1 81 ? 2.754 9.193 -9.040 1.00 88.00 81 SER A CA 1
ATOM 667 C C . SER A 1 81 ? 1.888 10.451 -8.984 1.00 88.00 81 SER A C 1
ATOM 669 O O . SER A 1 81 ? 2.281 11.434 -8.361 1.00 88.00 81 SER A O 1
ATOM 671 N N . SER A 1 82 ? 0.702 10.453 -9.606 1.00 85.69 82 SER A N 1
ATOM 672 C CA . SER A 1 82 ? -0.132 11.662 -9.677 1.00 85.69 82 SER A CA 1
ATOM 673 C C . SER A 1 82 ? -0.998 11.880 -8.437 1.00 85.69 82 SER A C 1
ATOM 675 O O . SER A 1 82 ? -1.399 13.011 -8.159 1.00 85.69 82 SER A O 1
ATOM 677 N N . PHE A 1 83 ? -1.345 10.805 -7.725 1.00 84.94 83 PHE A N 1
ATOM 678 C CA . PHE A 1 83 ? -2.334 10.846 -6.650 1.00 84.94 83 PHE A CA 1
ATOM 679 C C . PHE A 1 83 ? -1.824 10.295 -5.319 1.00 84.94 83 PHE A C 1
ATOM 681 O O . PHE A 1 83 ? -2.375 10.679 -4.293 1.00 84.94 83 PHE A O 1
ATOM 688 N N . GLY A 1 84 ? -0.755 9.488 -5.288 1.00 78.56 84 GLY A N 1
ATOM 689 C CA . GLY A 1 84 ? -0.238 8.872 -4.058 1.00 78.56 84 GLY A CA 1
ATOM 690 C C . GLY A 1 84 ? -0.022 9.862 -2.908 1.00 78.56 84 GLY A C 1
ATOM 691 O O . GLY A 1 84 ? -0.519 9.642 -1.810 1.00 78.56 84 GLY A O 1
ATOM 692 N N . GLY A 1 85 ? 0.609 11.011 -3.172 1.00 75.31 85 GLY A N 1
ATOM 693 C CA . GLY A 1 85 ? 0.849 12.032 -2.141 1.00 75.31 85 GLY A CA 1
ATOM 694 C C . GLY A 1 85 ? -0.411 12.711 -1.579 1.00 75.31 85 GLY A C 1
ATOM 695 O O . GLY A 1 85 ? -0.361 13.261 -0.488 1.00 75.31 85 GLY A O 1
ATOM 696 N N . ARG A 1 86 ? -1.543 12.677 -2.298 1.00 78.75 86 ARG A N 1
ATOM 697 C CA . ARG A 1 86 ? -2.844 13.208 -1.830 1.00 78.75 86 ARG A CA 1
ATOM 698 C C . ARG A 1 86 ? -3.751 12.110 -1.279 1.00 78.75 86 ARG A C 1
ATOM 700 O O . ARG A 1 86 ? -4.637 12.377 -0.475 1.00 78.75 86 ARG A O 1
ATOM 707 N N . ALA A 1 87 ? -3.543 10.887 -1.753 1.00 80.88 87 ALA A N 1
ATOM 708 C CA . ALA A 1 87 ? -4.286 9.698 -1.388 1.00 80.88 87 ALA A CA 1
ATOM 709 C C . ALA A 1 87 ? -4.056 9.305 0.070 1.00 80.88 87 ALA A C 1
ATOM 711 O O . ALA A 1 87 ? -5.005 8.920 0.752 1.00 80.88 87 ALA A O 1
ATOM 712 N N . TYR A 1 88 ? -2.812 9.408 0.542 1.00 84.44 88 TYR A N 1
ATOM 713 C CA . TYR A 1 88 ? -2.404 8.985 1.880 1.00 84.44 88 TYR A CA 1
ATOM 714 C C . TYR A 1 88 ? -2.568 10.113 2.904 1.00 84.44 88 TYR A C 1
ATOM 716 O O . TYR A 1 88 ? -1.609 10.610 3.484 1.00 84.44 88 TYR A O 1
ATOM 724 N N . SER A 1 89 ? -3.811 10.560 3.082 1.00 80.38 89 SER A N 1
ATOM 725 C CA . SER A 1 89 ? -4.166 11.652 3.991 1.00 80.38 89 SER A CA 1
ATOM 726 C C . SER A 1 89 ? -5.254 11.232 4.975 1.00 80.38 89 SER A C 1
ATOM 728 O O . SER A 1 89 ? -6.055 10.331 4.701 1.00 80.38 89 SER A O 1
ATOM 730 N N . ALA A 1 90 ? -5.299 11.904 6.128 1.00 81.81 90 ALA A N 1
ATOM 731 C CA . ALA A 1 90 ? -6.426 11.849 7.058 1.00 81.81 90 ALA A CA 1
ATOM 732 C C . ALA A 1 90 ? -7.672 12.558 6.503 1.00 81.81 90 ALA A C 1
ATOM 734 O O . ALA A 1 90 ? -8.793 12.237 6.896 1.00 81.81 90 ALA A O 1
ATOM 735 N N . GLU A 1 91 ? -7.478 13.481 5.565 1.00 83.00 91 GLU A N 1
ATOM 736 C CA . GLU A 1 91 ? -8.547 14.223 4.912 1.00 83.00 91 GLU A CA 1
ATOM 737 C C . GLU A 1 91 ? -9.103 13.463 3.704 1.00 83.00 91 GLU A C 1
ATOM 739 O O . GLU A 1 91 ? -8.454 12.584 3.118 1.00 83.00 91 GLU A O 1
ATOM 744 N N . ARG A 1 92 ? -10.345 13.786 3.332 1.00 83.06 92 ARG A N 1
ATOM 745 C CA . ARG A 1 92 ? -10.938 13.296 2.085 1.00 83.06 92 ARG A CA 1
ATOM 746 C C . ARG A 1 92 ? -10.226 13.973 0.908 1.00 83.06 92 ARG A C 1
ATOM 748 O O . ARG A 1 92 ? -9.972 15.175 0.986 1.00 83.06 92 ARG A O 1
ATOM 755 N N . PRO A 1 93 ? -9.939 13.265 -0.197 1.00 79.00 93 PRO A N 1
ATOM 756 C CA . PRO A 1 93 ? -9.364 13.913 -1.364 1.00 79.00 93 PRO A CA 1
ATOM 757 C C . PRO A 1 93 ? -10.258 15.044 -1.882 1.00 79.00 93 PRO A C 1
ATOM 759 O O . PRO A 1 93 ? -11.484 14.899 -1.963 1.00 79.00 93 PRO A O 1
ATOM 762 N N . GLU A 1 94 ? -9.645 16.164 -2.256 1.00 77.38 94 GLU A N 1
ATOM 763 C CA . GLU A 1 94 ? -10.360 17.333 -2.765 1.00 77.38 94 GLU A CA 1
ATOM 764 C C . GLU A 1 94 ? -11.235 16.973 -3.978 1.00 77.38 94 GLU A C 1
ATOM 766 O O . GLU A 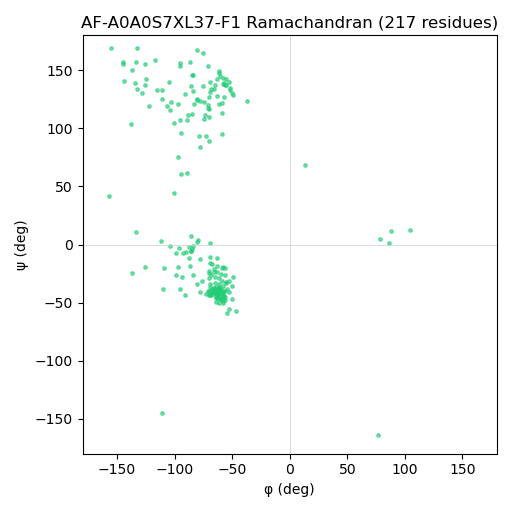1 94 ? -10.834 16.219 -4.867 1.00 77.38 94 GLU A O 1
ATOM 771 N N . GLY A 1 95 ? -12.459 17.505 -4.013 1.00 76.50 95 GLY A N 1
ATOM 772 C CA . GLY A 1 95 ? -13.403 17.258 -5.105 1.00 76.50 95 GLY A CA 1
ATOM 773 C C . GLY A 1 95 ? -14.126 15.909 -5.041 1.00 76.50 95 GLY A C 1
ATOM 774 O O . GLY A 1 95 ? -14.906 15.610 -5.949 1.00 76.50 95 GLY A O 1
ATOM 775 N N . THR A 1 96 ? -13.932 15.114 -3.981 1.00 76.50 96 THR A N 1
ATOM 776 C CA . THR A 1 96 ? -14.710 13.888 -3.746 1.00 76.50 96 THR A CA 1
ATOM 777 C C . THR A 1 96 ? -16.201 14.220 -3.654 1.00 76.50 96 THR A C 1
ATOM 779 O O . THR A 1 96 ? -16.655 14.875 -2.720 1.00 76.50 96 THR A O 1
ATOM 782 N N . ARG A 1 97 ? -16.988 13.754 -4.633 1.00 74.69 97 ARG A N 1
ATOM 783 C CA . ARG A 1 97 ? -18.454 13.848 -4.626 1.00 74.69 97 ARG A CA 1
ATOM 784 C C . ARG A 1 97 ? -19.029 12.505 -4.201 1.00 74.69 97 ARG A C 1
ATOM 786 O O . ARG A 1 97 ? -19.043 11.563 -4.988 1.00 74.69 97 ARG A O 1
ATOM 793 N N . SER A 1 98 ? -19.504 12.420 -2.966 1.00 72.31 98 SER A N 1
ATOM 794 C CA . SER A 1 98 ? -20.205 11.245 -2.445 1.00 72.31 98 SER A CA 1
ATOM 795 C C . SER A 1 98 ? -21.481 11.676 -1.724 1.00 72.31 98 SER A C 1
ATOM 797 O O . SER A 1 98 ? -21.715 12.872 -1.537 1.00 72.31 98 SER A O 1
ATOM 799 N N . ALA A 1 99 ? -22.345 10.720 -1.377 1.00 81.12 99 ALA A N 1
ATOM 800 C CA . ALA A 1 99 ? -23.454 11.027 -0.481 1.00 81.12 99 ALA A CA 1
ATOM 801 C C . ALA A 1 99 ? -22.891 11.603 0.827 1.00 81.12 99 ALA A C 1
ATOM 803 O O . ALA A 1 99 ? -21.868 11.131 1.318 1.00 81.12 99 ALA A O 1
ATOM 804 N N . ASN A 1 100 ? -23.538 12.634 1.368 1.00 83.38 100 ASN A N 1
ATOM 805 C CA . ASN A 1 100 ? -23.090 13.239 2.614 1.00 83.38 100 ASN A CA 1
ATOM 806 C C . ASN A 1 100 ? -23.445 12.308 3.787 1.00 83.38 100 ASN A C 1
ATOM 808 O O . ASN A 1 100 ? -24.619 12.162 4.128 1.00 83.38 100 ASN A O 1
ATOM 812 N N . PHE A 1 101 ? -22.426 11.669 4.364 1.00 88.25 101 PHE A N 1
ATOM 813 C CA . PHE A 1 101 ? -22.525 10.875 5.593 1.00 88.25 101 PHE A CA 1
ATOM 814 C C . PHE A 1 101 ? -22.072 11.663 6.833 1.00 88.25 101 PHE A C 1
ATOM 816 O O . PHE A 1 101 ? -22.240 11.164 7.941 1.00 88.25 101 PHE A O 1
ATOM 823 N N . ASP A 1 102 ? -21.517 12.871 6.670 1.00 83.06 102 ASP A N 1
ATOM 824 C CA . ASP A 1 102 ? -20.870 13.627 7.753 1.00 83.06 102 ASP A CA 1
ATOM 825 C C . ASP A 1 102 ? -21.880 14.116 8.810 1.00 83.06 102 ASP A C 1
ATOM 827 O O . ASP A 1 102 ? -21.528 14.261 9.978 1.00 83.06 102 ASP A O 1
ATOM 831 N N . ASP A 1 103 ? -23.148 14.301 8.424 1.00 86.88 103 ASP A N 1
ATOM 832 C CA . ASP A 1 103 ? -24.237 14.702 9.330 1.00 86.88 103 ASP A CA 1
ATOM 833 C C . ASP A 1 103 ? -24.894 13.518 10.071 1.00 86.88 103 ASP A C 1
ATOM 835 O O . ASP A 1 103 ? -25.800 13.713 10.889 1.00 86.88 103 ASP A O 1
ATOM 839 N N . LEU A 1 104 ? -24.487 12.275 9.787 1.00 91.12 104 LEU A N 1
ATOM 840 C CA . LEU A 1 104 ? -25.023 11.099 10.471 1.00 91.12 104 LEU A CA 1
ATOM 841 C C . LEU A 1 104 ? -24.274 10.836 11.785 1.00 91.12 104 LEU A C 1
ATOM 843 O O . LEU A 1 104 ? -23.059 11.028 11.864 1.00 91.12 104 LEU A O 1
ATOM 847 N N . PRO A 1 105 ? -24.963 10.338 12.830 1.00 93.31 105 PRO A N 1
ATOM 848 C CA . PRO A 1 105 ? -24.271 9.857 14.016 1.00 93.31 105 PRO A CA 1
ATOM 849 C C . PRO A 1 105 ? -23.339 8.687 13.646 1.00 93.31 105 PRO A C 1
ATOM 851 O O . PRO A 1 105 ? -23.680 7.905 12.751 1.00 93.31 105 PRO A O 1
ATOM 854 N N . PRO A 1 106 ? -22.203 8.510 14.352 1.00 93.62 106 PRO A N 1
ATOM 855 C CA . PRO A 1 106 ? -21.314 7.378 14.121 1.00 93.62 106 PRO A CA 1
ATOM 856 C C . PRO A 1 106 ? -22.064 6.047 14.175 1.00 93.62 106 PRO A C 1
ATOM 858 O O . PRO A 1 106 ? -22.934 5.837 15.033 1.00 93.62 106 PRO A O 1
ATOM 861 N N . TYR A 1 107 ? -21.703 5.143 13.266 1.00 95.44 107 TYR A N 1
ATOM 862 C CA . TYR A 1 107 ? -22.280 3.811 13.193 1.00 95.44 107 TYR A CA 1
ATOM 863 C C . TYR A 1 107 ? -22.092 3.080 14.527 1.00 95.44 107 TYR A C 1
ATOM 865 O O . TYR A 1 107 ? -20.979 2.971 15.045 1.00 95.44 107 TYR A O 1
ATOM 873 N N . GLN A 1 108 ? -23.190 2.571 15.085 1.00 95.75 108 GLN A N 1
ATOM 874 C CA . GLN A 1 108 ? -23.161 1.837 16.346 1.00 95.75 108 GLN A CA 1
ATOM 875 C C . GLN A 1 108 ? -22.650 0.414 16.107 1.00 95.75 108 GLN A C 1
ATOM 877 O O . GLN A 1 108 ? -23.184 -0.328 15.282 1.00 95.75 108 GLN A O 1
ATOM 882 N N . VAL A 1 109 ? -21.583 0.037 16.811 1.00 94.94 109 VAL A N 1
ATOM 883 C CA . VAL A 1 109 ? -20.950 -1.277 16.663 1.00 94.94 109 VAL A CA 1
ATOM 884 C C . VAL A 1 109 ? -21.516 -2.239 17.700 1.00 94.94 109 VAL A C 1
ATOM 886 O O . VAL A 1 109 ? -21.034 -2.295 18.826 1.00 94.94 109 VAL A O 1
ATOM 889 N N . ASP A 1 110 ? -22.513 -3.026 17.298 1.00 95.06 110 ASP A N 1
ATOM 890 C CA . ASP A 1 110 ? -23.095 -4.065 18.161 1.00 95.06 110 ASP A CA 1
ATOM 891 C C . ASP A 1 110 ? -22.253 -5.355 18.181 1.00 95.06 110 ASP A C 1
ATOM 893 O O . ASP A 1 110 ? -22.174 -6.051 19.192 1.00 95.06 110 ASP A O 1
ATOM 897 N N . ASP A 1 111 ? -21.615 -5.682 17.051 1.00 96.25 111 ASP A N 1
ATOM 898 C CA . ASP A 1 111 ? -20.767 -6.866 16.880 1.00 96.25 111 ASP A CA 1
ATOM 899 C C . ASP A 1 111 ? -19.494 -6.511 16.092 1.00 96.25 111 ASP A C 1
ATOM 901 O O . ASP A 1 111 ? -19.487 -6.388 14.861 1.00 96.25 111 ASP A O 1
ATOM 905 N N . GLU A 1 112 ? -18.378 -6.391 16.815 1.00 94.81 112 GLU A N 1
ATOM 906 C CA . GLU A 1 112 ? -17.056 -6.105 16.248 1.00 94.81 112 GLU A CA 1
ATOM 907 C C . GLU A 1 112 ? -16.597 -7.161 15.234 1.00 94.81 112 GLU A C 1
ATOM 909 O O . GLU A 1 112 ? -15.879 -6.850 14.276 1.00 94.81 112 GLU A O 1
ATOM 914 N N . ARG A 1 113 ? -17.000 -8.425 15.412 1.00 96.00 113 ARG A N 1
ATOM 915 C CA . ARG A 1 113 ? -16.643 -9.511 14.498 1.00 96.00 113 ARG A CA 1
ATOM 916 C C . ARG A 1 113 ? -17.410 -9.375 13.191 1.00 96.00 113 ARG A C 1
ATOM 918 O O . ARG A 1 113 ? -16.813 -9.563 12.127 1.00 96.00 113 ARG A O 1
ATOM 925 N N . ALA A 1 114 ? -18.698 -9.046 13.256 1.00 97.25 114 ALA A N 1
ATOM 926 C CA . ALA A 1 114 ? -19.500 -8.772 12.068 1.00 97.25 114 ALA A CA 1
ATOM 927 C C . ALA A 1 114 ? -18.942 -7.570 11.292 1.00 97.25 114 ALA A C 1
ATOM 929 O O . ALA A 1 114 ? -18.712 -7.686 10.084 1.00 97.25 114 ALA A O 1
ATOM 930 N N . LEU A 1 115 ? -18.618 -6.472 11.987 1.00 97.31 115 LEU A N 1
ATOM 931 C CA . LEU A 1 115 ? -17.980 -5.305 11.374 1.00 97.31 115 LEU A CA 1
ATOM 932 C C . LEU A 1 115 ? -16.632 -5.671 10.739 1.00 97.31 115 LEU A C 1
ATOM 934 O O . LEU A 1 115 ? -16.396 -5.355 9.577 1.00 97.31 115 LEU A O 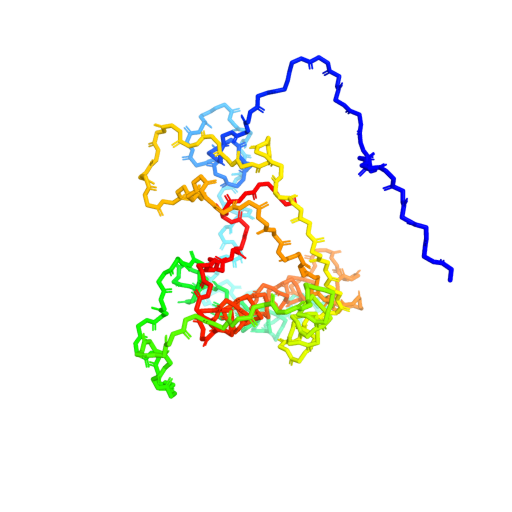1
ATOM 938 N N . SER A 1 116 ? -15.777 -6.413 11.446 1.00 97.81 116 SER A N 1
ATOM 939 C CA . SER A 1 116 ? -14.474 -6.855 10.929 1.00 97.81 116 SER A CA 1
ATOM 940 C C . SER A 1 116 ? -14.599 -7.683 9.647 1.00 97.81 116 SER A C 1
ATOM 942 O O . SER A 1 116 ? -13.802 -7.531 8.721 1.00 97.81 116 SER A O 1
ATOM 944 N N . LEU A 1 117 ? -15.597 -8.570 9.567 1.00 98.19 117 LEU A N 1
ATOM 945 C CA . LEU A 1 117 ? -15.872 -9.337 8.350 1.00 98.19 117 LEU A CA 1
ATOM 946 C C . LEU A 1 117 ? -16.367 -8.435 7.218 1.00 98.19 117 LEU A C 1
ATOM 948 O O . LEU A 1 117 ? -15.989 -8.649 6.067 1.00 98.19 117 LEU A O 1
ATOM 952 N N . TYR A 1 118 ? -17.185 -7.432 7.530 1.00 98.19 118 TYR A N 1
ATOM 953 C CA . TYR A 1 118 ? -17.689 -6.484 6.544 1.00 98.19 118 TYR A CA 1
ATOM 954 C C . TYR A 1 118 ? -16.577 -5.579 5.994 1.00 98.19 118 TYR A C 1
ATOM 956 O O . TYR A 1 118 ? -16.454 -5.444 4.780 1.00 98.19 118 TYR A O 1
ATOM 964 N N . VAL A 1 119 ? -15.691 -5.066 6.854 1.00 98.56 119 VAL A N 1
ATOM 965 C CA . VAL A 1 119 ? -14.493 -4.302 6.459 1.00 98.56 119 VAL A CA 1
ATOM 966 C C . VAL A 1 119 ? -13.603 -5.124 5.524 1.00 98.56 119 VAL A C 1
ATOM 968 O O . VAL A 1 119 ? -13.174 -4.628 4.486 1.00 98.56 119 VAL A O 1
ATOM 971 N N . LYS A 1 120 ? -13.372 -6.409 5.826 1.00 98.69 120 LYS A N 1
ATOM 972 C CA . LYS A 1 120 ? -12.589 -7.298 4.948 1.00 98.69 120 LYS A CA 1
ATOM 973 C C . LYS A 1 120 ? -13.272 -7.563 3.605 1.00 98.69 120 LYS A C 1
ATOM 975 O O . LYS A 1 120 ? -12.590 -7.631 2.585 1.00 98.69 120 LYS A O 1
ATOM 980 N N . LYS A 1 121 ? -14.604 -7.691 3.588 1.00 98.50 121 LYS A N 1
ATOM 981 C CA . LYS A 1 121 ? -15.383 -7.791 2.342 1.00 98.50 121 LYS A CA 1
ATOM 982 C C . LYS A 1 121 ? -15.276 -6.508 1.515 1.00 98.50 121 LYS A C 1
ATOM 984 O O . LYS A 1 121 ? -15.079 -6.606 0.310 1.00 98.50 121 LYS A O 1
ATOM 989 N N . ALA A 1 122 ? -15.351 -5.337 2.149 1.00 98.62 122 ALA A N 1
ATOM 990 C CA . ALA A 1 122 ? -15.155 -4.048 1.487 1.00 98.62 122 ALA A CA 1
ATOM 991 C C . ALA A 1 122 ? -13.733 -3.919 0.911 1.00 98.62 122 ALA A C 1
ATOM 993 O O . ALA A 1 122 ? -13.577 -3.550 -0.247 1.00 98.62 122 ALA A O 1
ATOM 994 N N . ALA A 1 123 ? -12.700 -4.323 1.659 1.00 98.62 123 ALA A N 1
ATOM 995 C CA . ALA A 1 123 ? -11.325 -4.369 1.154 1.00 98.62 123 ALA A CA 1
ATOM 996 C C . ALA A 1 123 ? -11.195 -5.267 -0.093 1.00 98.62 123 ALA A C 1
ATOM 998 O O . ALA A 1 123 ? -10.575 -4.872 -1.079 1.00 98.62 123 ALA A O 1
ATOM 999 N N . GLY A 1 124 ? -11.823 -6.449 -0.078 1.00 98.62 124 GLY A N 1
ATOM 1000 C CA . GLY A 1 124 ? -11.870 -7.346 -1.237 1.00 98.62 124 GLY A CA 1
ATOM 1001 C C . GLY A 1 124 ? -12.613 -6.744 -2.435 1.00 98.62 124 GLY A C 1
ATOM 1002 O O . GLY A 1 124 ? -12.129 -6.841 -3.559 1.00 98.62 124 GLY A O 1
ATOM 1003 N N . LEU A 1 125 ? -13.741 -6.061 -2.200 1.00 98.56 125 LEU A N 1
ATOM 1004 C CA . LEU A 1 125 ? -14.476 -5.321 -3.236 1.00 98.56 125 LEU A CA 1
ATOM 1005 C C . LEU A 1 125 ? -13.594 -4.258 -3.906 1.00 98.56 125 LEU A C 1
ATOM 1007 O O . LEU A 1 125 ? -13.638 -4.113 -5.125 1.00 98.56 125 LEU A O 1
ATOM 1011 N N . PHE A 1 126 ? -12.781 -3.542 -3.127 1.00 98.31 126 PHE A N 1
ATOM 1012 C CA . PHE A 1 126 ? -11.879 -2.509 -3.641 1.00 98.31 126 PHE A CA 1
ATOM 1013 C C . PHE A 1 126 ? -10.572 -3.056 -4.233 1.00 98.31 126 PHE A C 1
ATOM 1015 O O . PHE A 1 126 ? -9.757 -2.278 -4.718 1.00 98.31 126 PHE A O 1
ATOM 1022 N N . GLY A 1 127 ? -10.393 -4.380 -4.274 1.00 97.81 127 GLY A N 1
ATOM 1023 C CA . GLY A 1 127 ? -9.322 -5.021 -5.036 1.00 97.81 127 GLY A CA 1
ATOM 1024 C C . GLY A 1 127 ? -8.142 -5.543 -4.219 1.00 97.81 127 GLY A C 1
ATOM 1025 O O . GLY A 1 127 ? -7.131 -5.908 -4.828 1.00 97.81 127 GLY A O 1
ATOM 1026 N N . ALA A 1 128 ? -8.259 -5.615 -2.887 1.00 98.50 128 ALA A N 1
ATOM 1027 C CA . ALA A 1 128 ? -7.295 -6.316 -2.043 1.00 98.50 128 ALA A CA 1
ATOM 1028 C C . ALA A 1 128 ? -7.398 -7.838 -2.240 1.00 98.50 128 ALA A C 1
ATOM 1030 O O . ALA A 1 128 ? -8.467 -8.425 -2.063 1.00 98.50 128 ALA A O 1
ATOM 1031 N N . SER A 1 129 ? -6.274 -8.489 -2.542 1.00 98.44 129 SER A N 1
ATOM 1032 C CA . SER A 1 129 ? -6.195 -9.951 -2.671 1.00 98.44 129 SER A CA 1
ATOM 1033 C C . SER A 1 129 ? -6.196 -10.643 -1.306 1.00 98.44 129 SER A C 1
ATOM 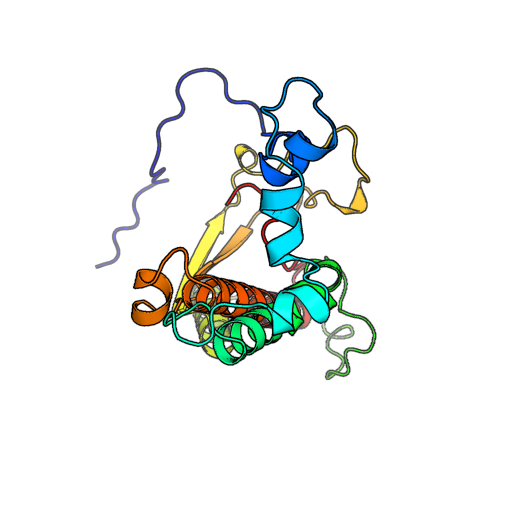1035 O O . SER A 1 129 ? -6.720 -11.746 -1.167 1.00 98.44 129 SER A O 1
ATOM 1037 N N . LEU A 1 130 ? -5.642 -9.989 -0.279 1.00 98.50 130 LEU A N 1
ATOM 1038 C CA . LEU A 1 130 ? -5.712 -10.418 1.120 1.00 98.50 130 LEU A CA 1
ATOM 1039 C C . LEU A 1 130 ? -5.990 -9.215 2.019 1.00 98.50 130 LEU A C 1
ATOM 1041 O O . LEU A 1 130 ? -5.559 -8.101 1.721 1.00 98.50 130 LEU A O 1
ATOM 1045 N N . SER A 1 131 ? -6.668 -9.444 3.145 1.00 98.38 131 SER A N 1
ATOM 1046 C CA . SER A 1 131 ? -6.858 -8.421 4.174 1.00 98.38 131 SER A CA 1
ATOM 1047 C C . SER A 1 131 ? -6.827 -8.986 5.597 1.00 98.38 131 SER A C 1
ATOM 1049 O O . SER A 1 131 ? -7.356 -10.061 5.902 1.00 98.38 131 SER A O 1
ATOM 1051 N N . GLY A 1 132 ? -6.199 -8.234 6.495 1.00 97.38 132 GLY A N 1
ATOM 1052 C CA . GLY A 1 132 ? -6.053 -8.525 7.916 1.00 97.38 132 GLY A CA 1
ATOM 1053 C C . GLY A 1 132 ? -6.368 -7.291 8.754 1.00 97.38 132 GLY A C 1
ATOM 1054 O O . GLY A 1 132 ? -6.297 -6.170 8.270 1.00 97.38 132 GLY A O 1
ATOM 1055 N N . ILE A 1 133 ? -6.739 -7.500 10.015 1.00 96.94 133 ILE A N 1
ATOM 1056 C CA . ILE A 1 133 ? -6.961 -6.412 10.974 1.00 96.94 133 ILE A CA 1
ATOM 1057 C C . ILE A 1 133 ? -6.134 -6.739 12.210 1.00 96.94 133 ILE A C 1
ATOM 1059 O O . ILE A 1 133 ? -6.184 -7.871 12.695 1.00 96.94 133 ILE A O 1
ATOM 1063 N N . THR A 1 134 ? -5.360 -5.772 12.689 1.00 93.38 134 THR A N 1
ATOM 1064 C CA . THR A 1 134 ? -4.493 -5.925 13.860 1.00 93.38 134 THR A CA 1
ATOM 1065 C C . THR A 1 134 ? -4.434 -4.636 14.662 1.00 93.38 134 THR A C 1
ATOM 1067 O O . THR A 1 134 ? -4.627 -3.550 14.119 1.00 93.38 134 THR A O 1
ATOM 1070 N N . LYS A 1 135 ? -4.100 -4.742 15.950 1.00 91.94 135 LYS A N 1
ATOM 1071 C CA . LYS A 1 135 ? -3.639 -3.580 16.709 1.00 91.94 135 LYS A CA 1
ATOM 1072 C C . LYS A 1 135 ? -2.310 -3.090 16.141 1.00 91.94 135 LYS A C 1
ATOM 1074 O O . LYS A 1 135 ? -1.438 -3.898 15.805 1.00 91.94 135 LYS A O 1
ATOM 1079 N N . LEU A 1 136 ? -2.180 -1.776 16.021 1.00 89.31 136 LEU A N 1
ATOM 1080 C CA . LEU A 1 136 ? -0.974 -1.109 15.564 1.00 89.31 136 LEU A CA 1
ATOM 1081 C C . LEU A 1 136 ? 0.063 -1.150 16.687 1.00 89.31 136 LEU A C 1
ATOM 1083 O O . LEU A 1 136 ? -0.186 -0.683 17.795 1.00 89.31 136 LEU A O 1
ATOM 1087 N N . ASN A 1 137 ? 1.234 -1.715 16.405 1.00 88.44 137 ASN A N 1
ATOM 1088 C CA . ASN A 1 137 ? 2.346 -1.689 17.346 1.00 88.44 137 ASN A CA 1
ATOM 1089 C C . ASN A 1 137 ? 3.096 -0.349 17.200 1.00 88.44 137 ASN A C 1
ATOM 1091 O O . ASN A 1 137 ? 3.602 -0.075 16.109 1.00 88.44 137 ASN A O 1
ATOM 1095 N N . PRO A 1 138 ? 3.207 0.470 18.266 1.00 86.81 138 PRO A N 1
ATOM 1096 C CA . PRO A 1 138 ? 3.870 1.773 18.208 1.00 86.81 138 PRO A CA 1
ATOM 1097 C C . PRO A 1 138 ? 5.323 1.731 17.719 1.00 86.81 138 PRO A C 1
ATOM 1099 O O . PRO A 1 138 ? 5.785 2.709 17.142 1.00 86.81 138 PRO A O 1
ATOM 1102 N N . LEU A 1 139 ? 6.028 0.604 17.895 1.00 88.12 139 LEU A N 1
ATOM 1103 C CA . LEU A 1 139 ? 7.412 0.434 17.429 1.00 88.12 139 LEU A CA 1
ATOM 1104 C C . LEU A 1 139 ? 7.557 0.514 15.903 1.00 88.12 139 LEU A C 1
ATOM 1106 O O . LEU A 1 139 ? 8.638 0.828 15.416 1.00 88.12 139 LEU A O 1
ATOM 1110 N N . TRP A 1 140 ? 6.485 0.242 15.157 1.00 88.56 140 TRP A N 1
ATOM 1111 C CA . TRP A 1 140 ? 6.496 0.285 13.693 1.00 88.56 140 TRP A CA 1
ATOM 1112 C C . TRP A 1 140 ? 6.125 1.656 13.123 1.00 88.56 140 TRP A C 1
ATOM 1114 O O . TRP A 1 140 ? 6.234 1.863 11.918 1.00 88.56 140 TRP A O 1
ATOM 1124 N N . ARG A 1 141 ? 5.715 2.612 13.967 1.00 88.19 141 ARG A N 1
ATOM 1125 C CA . ARG A 1 141 ? 5.502 4.001 13.542 1.00 88.19 141 ARG A CA 1
ATOM 1126 C C . ARG A 1 141 ? 6.853 4.690 13.366 1.00 88.19 141 ARG A C 1
ATOM 1128 O O . ARG A 1 141 ? 7.702 4.573 14.252 1.00 88.19 141 ARG A O 1
ATOM 1135 N N . TYR A 1 142 ? 7.024 5.451 12.288 1.00 87.38 142 TYR A N 1
ATOM 1136 C CA . TYR A 1 142 ? 8.248 6.226 12.076 1.00 87.38 142 TYR A CA 1
ATOM 1137 C C . TYR A 1 142 ? 8.458 7.284 13.153 1.00 87.38 142 TYR A C 1
ATOM 1139 O O . TYR A 1 142 ? 7.486 7.878 13.604 1.00 87.38 142 TYR A O 1
ATOM 1147 N N . ASP A 1 143 ? 9.704 7.502 13.561 1.00 85.50 143 ASP A N 1
ATOM 1148 C CA . ASP A 1 143 ? 10.124 8.506 14.542 1.00 85.50 143 ASP A CA 1
ATOM 1149 C C . ASP A 1 143 ? 10.629 9.768 13.839 1.00 85.50 143 ASP A C 1
ATOM 1151 O O . ASP A 1 143 ? 11.831 9.988 13.690 1.00 85.50 143 ASP A O 1
ATOM 1155 N N . ASP A 1 144 ? 9.697 10.556 13.318 1.00 75.50 144 ASP A N 1
ATOM 1156 C CA . ASP A 1 144 ? 10.016 11.724 12.498 1.00 75.50 144 ASP A CA 1
ATO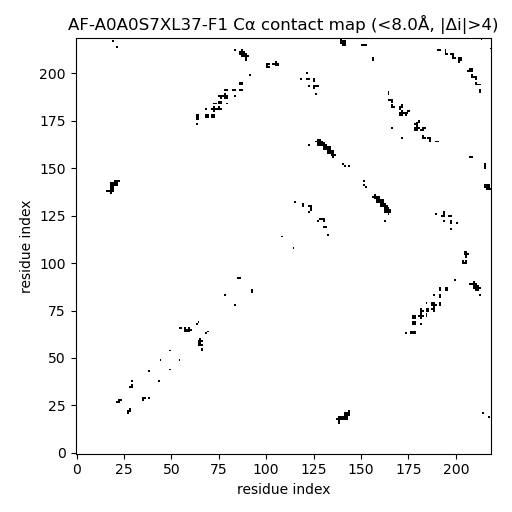M 1157 C C . ASP A 1 144 ? 10.056 12.998 13.359 1.00 75.50 144 ASP A C 1
ATOM 1159 O O . ASP A 1 144 ? 9.287 13.926 13.143 1.00 75.50 144 ASP A O 1
ATOM 1163 N N . GLU A 1 145 ? 10.955 13.036 14.353 1.00 60.84 145 GLU A N 1
ATOM 1164 C CA . GLU A 1 145 ? 11.138 14.179 15.276 1.00 60.84 145 GLU A CA 1
ATOM 1165 C C . GLU A 1 145 ? 11.473 15.512 14.563 1.00 60.84 145 GLU A C 1
ATOM 1167 O O . GLU A 1 145 ? 11.281 16.577 15.144 1.00 60.84 145 GLU A O 1
ATOM 1172 N N . ASP A 1 146 ? 11.941 15.451 13.309 1.00 54.31 146 ASP A N 1
ATOM 1173 C CA . ASP A 1 146 ? 12.407 16.591 12.503 1.00 54.31 146 ASP A CA 1
ATOM 1174 C C . ASP A 1 146 ? 11.489 16.931 11.293 1.00 54.31 146 ASP A C 1
ATOM 1176 O O . ASP A 1 146 ? 11.849 17.793 10.490 1.00 54.31 146 ASP A O 1
ATOM 1180 N N . GLU A 1 147 ? 10.345 16.252 11.095 1.00 54.72 147 GLU A N 1
ATOM 1181 C CA . GLU A 1 147 ? 9.415 16.513 9.970 1.00 54.72 147 GLU A CA 1
ATOM 1182 C C . GLU A 1 147 ? 8.034 17.000 10.467 1.00 54.72 147 GLU A C 1
ATOM 1184 O O . GLU A 1 147 ? 7.669 16.794 11.622 1.00 54.72 147 GLU A O 1
ATOM 1189 N N . ASP A 1 148 ? 7.267 17.680 9.601 1.00 51.97 148 ASP A N 1
ATOM 1190 C CA . ASP A 1 148 ? 5.974 18.291 9.949 1.00 51.97 148 ASP A CA 1
ATOM 1191 C C . ASP A 1 148 ? 5.024 17.311 10.670 1.00 51.97 148 ASP A C 1
ATOM 1193 O O . ASP A 1 148 ? 4.720 16.220 10.166 1.00 51.97 148 ASP A O 1
ATOM 1197 N N . GLU A 1 149 ? 4.471 17.761 11.805 1.00 48.34 149 GLU A N 1
ATOM 1198 C CA . GLU A 1 149 ? 3.514 17.047 12.673 1.00 48.34 149 GLU A CA 1
ATOM 1199 C C . GLU A 1 149 ? 2.328 16.442 11.891 1.00 48.34 149 GLU A C 1
ATOM 1201 O O . GLU A 1 149 ? 1.785 15.403 12.266 1.00 48.34 149 GLU A O 1
ATOM 1206 N N . ALA A 1 150 ? 1.972 17.050 10.753 1.00 48.34 150 ALA A N 1
ATOM 1207 C CA . ALA A 1 150 ? 0.900 16.621 9.855 1.00 48.34 150 ALA A CA 1
ATOM 1208 C C . ALA A 1 150 ? 1.117 15.236 9.211 1.00 48.34 150 ALA A C 1
ATOM 1210 O O . ALA A 1 150 ? 0.155 14.633 8.738 1.00 48.34 150 ALA A O 1
ATOM 1211 N N . THR A 1 151 ? 2.352 14.715 9.185 1.00 54.78 151 THR A N 1
ATOM 1212 C CA . THR A 1 151 ? 2.653 13.374 8.640 1.00 54.78 151 THR A CA 1
ATOM 1213 C C . THR A 1 151 ? 2.725 12.266 9.692 1.00 54.78 151 THR A C 1
ATOM 1215 O O . THR A 1 151 ? 2.875 11.094 9.339 1.00 54.78 151 THR A O 1
ATOM 1218 N N . LEU A 1 152 ? 2.578 12.599 10.978 1.00 65.50 152 LEU A N 1
ATOM 1219 C CA . LEU A 1 152 ? 2.597 11.621 12.061 1.00 65.50 152 LEU A CA 1
ATOM 1220 C C . LEU A 1 152 ? 1.211 10.993 12.250 1.00 65.50 152 LEU A C 1
ATOM 1222 O O . LEU A 1 152 ? 0.198 11.680 12.362 1.00 65.50 152 LEU A O 1
ATOM 1226 N N . LEU A 1 153 ? 1.162 9.658 12.341 1.00 77.69 153 LEU A N 1
ATOM 1227 C CA . LEU A 1 153 ? -0.064 8.946 12.709 1.00 77.69 153 LEU A CA 1
ATOM 1228 C C . LEU A 1 153 ? -0.544 9.402 14.096 1.00 77.69 153 LEU A C 1
ATOM 1230 O O . LEU A 1 153 ? 0.191 9.181 15.070 1.00 77.69 153 LEU A O 1
ATOM 1234 N N . PRO A 1 154 ? -1.781 9.925 14.221 1.00 82.62 154 PRO A N 1
ATOM 1235 C CA . PRO A 1 154 ? -2.311 10.371 15.498 1.00 82.62 154 PRO A CA 1
ATOM 1236 C C . PRO A 1 154 ? -2.253 9.257 16.560 1.00 82.62 154 PRO A C 1
ATOM 1238 O O . PRO A 1 154 ? -2.449 8.072 16.236 1.00 82.62 154 PRO A O 1
ATOM 1241 N N . PRO A 1 155 ? -1.955 9.574 17.833 1.00 80.69 155 PRO A N 1
ATOM 1242 C CA . PRO A 1 155 ? -1.844 8.575 18.895 1.00 80.69 155 PRO A CA 1
ATOM 1243 C C . PRO A 1 155 ? -3.096 7.703 19.041 1.00 80.69 155 PRO A C 1
ATOM 1245 O O . PRO A 1 155 ? -2.966 6.509 19.310 1.00 80.69 155 PRO A O 1
ATOM 1248 N N . GLU A 1 156 ? -4.285 8.260 18.790 1.00 87.50 156 GLU A N 1
ATOM 1249 C CA . GLU A 1 156 ? -5.564 7.555 18.901 1.00 87.50 156 GLU A CA 1
ATOM 1250 C C . GLU A 1 156 ? -5.792 6.468 17.836 1.00 87.50 156 GLU A C 1
ATOM 1252 O O . GLU A 1 156 ? -6.667 5.620 18.014 1.00 87.50 156 GLU A O 1
ATOM 1257 N N . ILE A 1 157 ? -5.028 6.458 16.737 1.00 89.62 157 ILE A N 1
ATOM 1258 C CA . ILE A 1 157 ? -5.150 5.434 15.690 1.00 89.62 157 ILE A CA 1
ATOM 1259 C C . ILE A 1 157 ? -4.432 4.161 16.145 1.00 89.62 157 ILE A C 1
ATOM 1261 O O . ILE A 1 157 ? -3.229 4.000 15.957 1.00 89.62 157 ILE A O 1
ATOM 1265 N N . ASP A 1 158 ? -5.158 3.232 16.761 1.00 91.19 158 ASP A N 1
ATOM 1266 C CA . ASP A 1 158 ? -4.579 2.039 17.397 1.00 91.19 158 ASP A CA 1
ATOM 1267 C C . ASP A 1 158 ? -4.762 0.734 16.603 1.00 91.19 158 ASP A C 1
ATOM 1269 O O . ASP A 1 158 ? -4.324 -0.331 17.043 1.00 91.19 158 ASP A O 1
ATOM 1273 N N . THR A 1 159 ? -5.429 0.795 15.452 1.00 94.19 159 THR A N 1
ATOM 1274 C CA . THR A 1 159 ? -5.848 -0.369 14.668 1.00 94.19 159 THR A CA 1
ATOM 1275 C C . THR A 1 159 ? -5.474 -0.164 13.205 1.00 94.19 159 THR A C 1
ATOM 1277 O O . THR A 1 159 ? -5.719 0.894 12.636 1.00 94.19 159 THR A O 1
ATOM 1280 N N . ALA A 1 160 ? -4.887 -1.190 12.594 1.00 94.88 160 ALA A N 1
ATOM 1281 C CA . ALA A 1 160 ? -4.504 -1.205 11.191 1.00 94.88 160 ALA A CA 1
ATOM 1282 C C . ALA A 1 160 ? -5.319 -2.255 10.432 1.00 94.88 160 ALA A C 1
ATOM 1284 O O . ALA A 1 160 ? -5.414 -3.412 10.859 1.00 94.88 160 ALA A O 1
ATOM 1285 N N . VAL A 1 161 ? -5.862 -1.857 9.280 1.00 97.38 161 VAL A N 1
ATOM 1286 C CA . VAL A 1 161 ? -6.352 -2.790 8.262 1.00 97.38 161 VAL A CA 1
ATOM 1287 C C . VAL A 1 161 ? -5.234 -2.981 7.245 1.00 97.38 161 VAL A C 1
ATOM 1289 O O . VAL A 1 161 ? -4.928 -2.079 6.473 1.00 97.38 161 VAL A O 1
ATOM 1292 N N . VAL A 1 162 ? -4.595 -4.146 7.273 1.00 97.06 162 VAL A N 1
ATOM 1293 C CA . VAL A 1 162 ? -3.486 -4.489 6.378 1.00 97.06 162 VAL A CA 1
ATOM 1294 C C . VAL A 1 162 ? -4.057 -5.159 5.140 1.00 97.06 162 VAL A C 1
ATOM 1296 O O . VAL A 1 162 ? -4.845 -6.098 5.259 1.00 97.06 162 VAL A O 1
ATOM 1299 N N . MET A 1 163 ? -3.662 -4.695 3.960 1.00 98.06 163 MET A N 1
ATOM 1300 C CA . MET A 1 163 ? -4.128 -5.218 2.677 1.00 98.06 163 MET A CA 1
ATOM 1301 C C . MET A 1 163 ? -2.941 -5.642 1.820 1.00 98.06 163 MET A C 1
ATOM 1303 O O . MET A 1 163 ? -1.912 -4.974 1.825 1.00 98.06 163 MET A O 1
ATOM 1307 N N . ALA A 1 164 ? -3.094 -6.732 1.072 1.00 97.88 164 ALA A N 1
ATOM 1308 C CA . ALA A 1 164 ? -2.122 -7.149 0.069 1.00 97.88 164 ALA A CA 1
ATOM 1309 C C . ALA A 1 164 ? -2.710 -6.972 -1.329 1.00 97.88 164 ALA A C 1
ATOM 1311 O O . ALA A 1 164 ? -3.834 -7.410 -1.594 1.00 97.88 164 ALA A O 1
ATOM 1312 N N . ILE A 1 165 ? -1.930 -6.368 -2.222 1.00 97.94 165 ILE A N 1
ATOM 1313 C CA . ILE A 1 165 ? -2.251 -6.242 -3.641 1.00 97.94 165 ILE A CA 1
ATOM 1314 C C . ILE A 1 165 ? -1.390 -7.248 -4.401 1.00 97.94 165 ILE A C 1
ATOM 1316 O O . ILE A 1 165 ? -0.164 -7.164 -4.385 1.00 97.94 165 ILE A O 1
ATOM 1320 N N . GLU A 1 166 ? -2.026 -8.224 -5.045 1.00 97.62 166 GLU A N 1
ATOM 1321 C CA . GLU A 1 166 ? -1.310 -9.213 -5.848 1.00 97.62 166 GLU A CA 1
ATOM 1322 C C . GLU A 1 166 ? -0.726 -8.580 -7.116 1.00 97.62 166 GLU A C 1
ATOM 1324 O O . GLU A 1 166 ? -1.421 -7.892 -7.871 1.00 97.62 166 GLU A O 1
ATOM 1329 N N . MET A 1 167 ? 0.556 -8.850 -7.357 1.00 96.88 167 MET A N 1
ATOM 1330 C CA . MET A 1 167 ? 1.251 -8.451 -8.577 1.00 96.88 167 MET A CA 1
ATOM 1331 C C . MET A 1 167 ? 1.245 -9.586 -9.604 1.00 96.88 167 MET A C 1
ATOM 1333 O O . MET A 1 167 ? 1.167 -10.764 -9.258 1.00 96.88 167 MET A O 1
ATOM 1337 N N . ASN A 1 168 ? 1.381 -9.241 -10.886 1.00 97.19 168 ASN A N 1
ATOM 1338 C CA . ASN A 1 168 ? 1.476 -10.237 -11.949 1.00 97.19 168 ASN A CA 1
ATOM 1339 C C . ASN A 1 168 ? 2.821 -10.982 -11.870 1.00 97.19 168 ASN A C 1
ATOM 1341 O O . ASN A 1 168 ? 3.866 -10.414 -12.187 1.00 97.19 168 ASN A O 1
ATOM 1345 N N . TYR A 1 169 ? 2.779 -12.259 -11.483 1.00 96.88 169 TYR A N 1
ATOM 1346 C CA . TYR A 1 169 ? 3.974 -13.089 -11.312 1.00 96.88 169 TYR A CA 1
ATOM 1347 C C . TYR A 1 169 ? 4.800 -13.231 -12.596 1.00 96.88 169 TYR A C 1
ATOM 1349 O O . TYR A 1 169 ? 6.022 -13.128 -12.544 1.00 96.88 169 TYR A O 1
ATOM 1357 N N . ALA A 1 170 ? 4.154 -13.436 -13.748 1.00 96.81 170 ALA A N 1
ATOM 1358 C CA . ALA A 1 170 ? 4.857 -13.644 -15.012 1.00 96.81 170 ALA A CA 1
ATOM 1359 C C 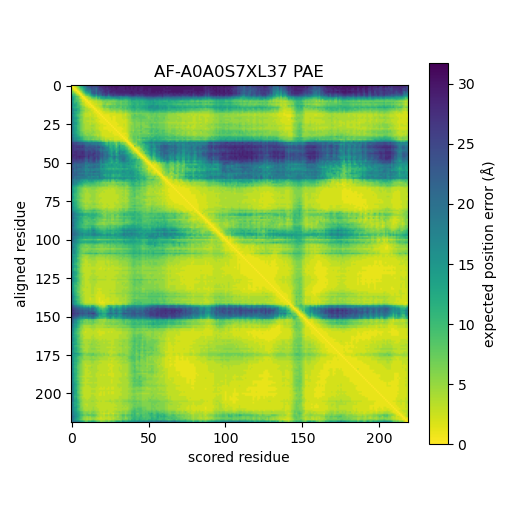. ALA A 1 170 ? 5.644 -12.398 -15.434 1.00 96.81 170 ALA A C 1
ATOM 1361 O O . ALA A 1 170 ? 6.785 -12.520 -15.866 1.00 96.81 170 ALA A O 1
ATOM 1362 N N . LEU A 1 171 ? 5.066 -11.206 -15.252 1.00 94.94 171 LEU A N 1
ATOM 1363 C CA . LEU A 1 171 ? 5.762 -9.946 -15.510 1.00 94.94 171 LEU A CA 1
ATOM 1364 C C . LEU A 1 171 ? 6.870 -9.702 -14.481 1.00 94.94 171 LEU A C 1
ATOM 1366 O O . LEU A 1 171 ? 7.984 -9.354 -14.858 1.00 94.94 171 LEU A O 1
ATOM 1370 N N . LEU A 1 172 ? 6.608 -9.947 -13.194 1.00 93.88 172 LEU A N 1
ATOM 1371 C CA . LEU A 1 172 ? 7.607 -9.778 -12.136 1.00 93.88 172 LEU A CA 1
ATOM 1372 C C . LEU A 1 172 ? 8.830 -10.692 -12.328 1.00 93.88 172 LEU A C 1
ATOM 1374 O O . LEU A 1 172 ? 9.960 -10.270 -12.088 1.00 93.88 172 LEU A O 1
ATOM 1378 N N . ALA A 1 173 ? 8.620 -11.921 -12.807 1.00 95.88 173 ALA A N 1
ATOM 1379 C CA . ALA A 1 173 ? 9.679 -12.891 -13.084 1.00 95.88 173 ALA A CA 1
ATOM 1380 C C . ALA A 1 173 ? 10.656 -12.443 -14.187 1.00 95.88 173 ALA A C 1
ATOM 1382 O O . ALA A 1 173 ? 11.719 -13.040 -14.340 1.00 95.88 173 ALA A O 1
ATOM 1383 N N . THR A 1 174 ? 10.331 -11.382 -14.931 1.00 91.19 174 THR A N 1
ATOM 1384 C CA . THR A 1 174 ? 11.225 -10.778 -15.932 1.00 91.19 174 THR A CA 1
ATOM 1385 C C . THR A 1 174 ? 12.189 -9.744 -15.340 1.00 91.19 174 THR A C 1
ATOM 1387 O O . THR A 1 174 ? 12.873 -9.050 -16.091 1.00 91.19 174 THR A O 1
ATOM 1390 N N . SER A 1 175 ? 12.233 -9.595 -14.011 1.00 89.12 175 SER A N 1
ATOM 1391 C CA . SER A 1 175 ? 13.132 -8.652 -13.342 1.00 89.12 175 SER A CA 1
ATOM 1392 C C . SER A 1 175 ? 14.587 -8.842 -13.804 1.00 89.12 175 SER A C 1
ATOM 1394 O O . SER A 1 175 ? 15.050 -9.985 -13.882 1.00 89.12 175 SER A O 1
ATOM 1396 N N . PRO A 1 176 ? 15.325 -7.758 -14.115 1.00 88.81 176 PRO A N 1
ATOM 1397 C CA . PRO A 1 176 ? 14.996 -6.346 -13.885 1.00 88.81 176 PRO A CA 1
ATOM 1398 C C . PRO A 1 176 ? 14.470 -5.613 -15.141 1.00 88.81 176 PRO A C 1
ATOM 1400 O O . PRO A 1 176 ? 14.940 -4.526 -15.465 1.00 88.81 176 PRO A O 1
ATOM 1403 N N . SER A 1 177 ? 13.559 -6.207 -15.921 1.00 87.62 177 SER A N 1
ATOM 1404 C CA . SER A 1 177 ? 13.011 -5.550 -17.124 1.00 87.62 177 SER A CA 1
ATOM 1405 C C . SER A 1 177 ? 11.981 -4.448 -16.812 1.00 87.62 177 SER A C 1
ATOM 1407 O O . SER A 1 177 ? 11.404 -4.406 -15.719 1.00 87.62 177 SER A O 1
ATOM 1409 N N . ALA A 1 178 ? 11.666 -3.605 -17.805 1.00 88.12 178 ALA A N 1
ATOM 1410 C CA . ALA A 1 178 ? 10.616 -2.588 -17.680 1.00 88.12 178 ALA A CA 1
ATOM 1411 C C . ALA A 1 178 ? 9.228 -3.212 -17.426 1.00 88.12 178 ALA A C 1
ATOM 1413 O O . ALA A 1 178 ? 8.404 -2.635 -16.717 1.00 88.12 178 ALA A O 1
ATOM 1414 N N . GLN A 1 179 ? 8.982 -4.434 -17.910 1.00 90.38 179 GLN A N 1
ATOM 1415 C CA . GLN A 1 179 ? 7.743 -5.173 -17.640 1.00 90.38 179 GLN A CA 1
ATOM 1416 C C . GLN A 1 179 ? 7.602 -5.556 -16.160 1.00 90.38 179 GLN A C 1
ATOM 1418 O O . GLN A 1 179 ? 6.500 -5.501 -15.608 1.00 90.38 179 GLN A O 1
ATOM 1423 N N . ALA A 1 180 ? 8.707 -5.909 -15.496 1.00 92.06 180 ALA A N 1
ATOM 1424 C CA . ALA A 1 180 ? 8.701 -6.178 -14.061 1.00 92.06 180 ALA A CA 1
ATOM 1425 C C . ALA A 1 180 ? 8.391 -4.903 -13.262 1.00 92.06 180 ALA A C 1
ATOM 1427 O O . ALA A 1 180 ? 7.579 -4.937 -12.337 1.00 92.06 180 ALA A O 1
ATOM 1428 N N . SER A 1 181 ? 8.959 -3.761 -13.665 1.00 91.88 181 SER A N 1
ATOM 1429 C CA . SER A 1 181 ? 8.622 -2.460 -13.076 1.00 91.88 181 SER A CA 1
ATOM 1430 C C . SER A 1 181 ? 7.159 -2.076 -13.338 1.00 91.88 181 SER A C 1
ATOM 1432 O O . SER A 1 181 ? 6.488 -1.584 -12.434 1.00 91.88 181 SER A O 1
ATOM 1434 N N . ALA A 1 182 ? 6.605 -2.405 -14.511 1.00 94.56 182 ALA A N 1
ATOM 1435 C CA . ALA A 1 182 ? 5.184 -2.213 -14.796 1.00 94.56 182 ALA A CA 1
ATOM 1436 C C . ALA A 1 182 ? 4.264 -3.025 -13.864 1.00 94.56 182 ALA A C 1
ATOM 1438 O O . ALA A 1 182 ? 3.200 -2.554 -13.455 1.00 94.56 182 ALA A O 1
ATOM 1439 N N . ALA A 1 183 ? 4.669 -4.246 -13.495 1.00 96.88 183 ALA A N 1
ATOM 1440 C CA . ALA A 1 183 ? 3.936 -5.052 -12.519 1.00 96.88 183 ALA A CA 1
ATOM 1441 C C . ALA A 1 183 ? 3.906 -4.375 -11.139 1.00 96.88 183 ALA A C 1
ATOM 1443 O O . ALA A 1 183 ? 2.841 -4.309 -10.517 1.00 96.88 183 ALA A O 1
ATOM 1444 N N . SER A 1 184 ? 5.045 -3.831 -10.700 1.00 95.38 184 SER A N 1
ATOM 1445 C CA . SER A 1 184 ? 5.166 -3.068 -9.453 1.00 95.38 184 SER A CA 1
ATOM 1446 C C . SER A 1 184 ? 4.348 -1.777 -9.487 1.00 95.38 184 SER A C 1
ATOM 1448 O O . SER A 1 184 ? 3.543 -1.546 -8.584 1.00 95.38 184 SER A O 1
ATOM 1450 N N . GLY A 1 185 ? 4.483 -0.966 -10.540 1.00 95.06 185 GLY A N 1
ATOM 1451 C CA . GLY A 1 185 ? 3.758 0.297 -10.690 1.00 95.06 185 GLY A CA 1
ATOM 1452 C C . GLY A 1 185 ? 2.246 0.110 -10.685 1.00 95.06 185 GLY A C 1
ATOM 1453 O O . GLY A 1 185 ? 1.533 0.810 -9.964 1.00 95.06 185 GLY A O 1
ATOM 1454 N N . ASN A 1 186 ? 1.749 -0.923 -11.374 1.00 97.44 186 ASN A N 1
ATOM 1455 C CA . ASN A 1 186 ? 0.336 -1.294 -11.316 1.00 97.44 186 ASN A CA 1
ATOM 1456 C C . ASN A 1 186 ? -0.098 -1.687 -9.891 1.00 97.44 186 ASN A C 1
ATOM 1458 O O . ASN A 1 186 ? -1.192 -1.326 -9.456 1.00 97.44 186 ASN A O 1
ATOM 1462 N N . GLY A 1 187 ? 0.759 -2.395 -9.146 1.00 97.00 187 GLY A N 1
ATOM 1463 C CA . GLY A 1 187 ? 0.542 -2.702 -7.731 1.00 97.00 187 GLY A CA 1
ATOM 1464 C C . GLY A 1 187 ? 0.372 -1.440 -6.881 1.00 97.00 187 GLY A C 1
ATOM 1465 O O . GLY A 1 187 ? -0.619 -1.319 -6.160 1.00 97.00 187 GLY A O 1
ATOM 1466 N N . TYR A 1 188 ? 1.271 -0.464 -7.028 1.00 95.69 188 TYR A N 1
ATOM 1467 C CA . TYR A 1 188 ? 1.191 0.825 -6.331 1.00 95.69 188 TYR A CA 1
ATOM 1468 C C . TYR A 1 188 ? -0.051 1.637 -6.711 1.00 95.69 188 TYR A C 1
ATOM 1470 O O . TYR A 1 188 ? -0.740 2.161 -5.838 1.00 95.69 188 TYR A O 1
ATOM 1478 N N . SER A 1 189 ? -0.386 1.713 -7.999 1.00 97.00 189 SER A N 1
ATOM 1479 C CA . SER A 1 189 ? -1.588 2.415 -8.465 1.00 97.00 189 SER A CA 1
ATOM 1480 C C . SER A 1 189 ? -2.872 1.783 -7.913 1.00 97.00 189 SER A C 1
ATOM 1482 O O . SER A 1 189 ? -3.797 2.487 -7.504 1.00 97.00 189 SER A O 1
ATOM 1484 N N . ARG A 1 190 ? -2.927 0.448 -7.828 1.00 97.12 190 ARG A N 1
ATOM 1485 C CA . ARG A 1 190 ? -4.035 -0.270 -7.180 1.00 97.12 190 ARG A CA 1
ATOM 1486 C C . ARG A 1 190 ? -4.055 -0.067 -5.668 1.00 97.12 190 ARG A C 1
ATOM 1488 O O . ARG A 1 190 ? -5.141 0.031 -5.099 1.00 97.12 190 ARG A O 1
ATOM 1495 N N . MET A 1 191 ? -2.893 0.014 -5.022 1.00 96.00 191 MET A N 1
ATOM 1496 C CA . MET A 1 191 ? -2.787 0.315 -3.593 1.00 96.00 191 MET A CA 1
ATOM 1497 C C . MET A 1 191 ? -3.404 1.677 -3.270 1.00 96.00 191 MET A C 1
ATOM 1499 O O . MET A 1 191 ? -4.229 1.745 -2.363 1.00 96.00 191 MET A O 1
ATOM 1503 N N . VAL A 1 192 ? -3.100 2.714 -4.063 1.00 94.56 192 VAL A N 1
ATOM 1504 C CA . VAL A 1 192 ? -3.718 4.047 -3.949 1.00 94.56 192 VAL A CA 1
ATOM 1505 C C . VAL A 1 192 ? -5.244 3.949 -3.964 1.00 94.56 192 VAL A C 1
ATOM 1507 O O . VAL A 1 192 ? -5.902 4.382 -3.021 1.00 94.56 192 VAL A O 1
ATOM 1510 N N . PHE A 1 193 ? -5.812 3.330 -5.003 1.00 95.38 193 PHE A N 1
ATOM 1511 C CA . PHE A 1 193 ? -7.263 3.172 -5.128 1.00 95.38 193 PHE A CA 1
ATOM 1512 C C . PHE A 1 193 ? -7.867 2.424 -3.930 1.00 95.38 193 PHE A C 1
ATOM 1514 O O . PHE A 1 193 ? -8.810 2.899 -3.296 1.00 95.38 193 PHE A O 1
ATOM 1521 N N . THR A 1 194 ? -7.289 1.269 -3.593 1.00 96.81 194 THR A N 1
ATOM 1522 C CA . THR A 1 194 ? -7.812 0.377 -2.551 1.00 96.81 194 THR A CA 1
ATOM 1523 C C . THR A 1 194 ? -7.786 1.053 -1.177 1.00 96.81 194 THR A C 1
ATOM 1525 O O . THR A 1 194 ? -8.777 1.009 -0.446 1.00 96.81 194 THR A O 1
ATOM 1528 N N . ALA A 1 195 ? -6.671 1.706 -0.831 1.00 94.94 195 ALA A N 1
ATOM 1529 C CA . ALA A 1 195 ? -6.494 2.404 0.439 1.00 94.94 195 ALA A CA 1
ATOM 1530 C C . ALA A 1 195 ? -7.462 3.584 0.583 1.00 94.94 195 ALA A C 1
ATOM 1532 O O . ALA A 1 195 ? -8.128 3.694 1.614 1.00 94.94 195 ALA A O 1
ATOM 1533 N N . CYS A 1 196 ? -7.602 4.418 -0.455 1.00 93.50 196 CYS A N 1
ATOM 1534 C CA . CYS A 1 196 ? -8.536 5.543 -0.439 1.00 93.50 196 CYS A CA 1
ATOM 1535 C C . CYS A 1 196 ? -9.985 5.084 -0.282 1.00 93.50 196 CYS A C 1
ATOM 1537 O O . CYS A 1 196 ? -10.691 5.581 0.591 1.00 93.50 196 CYS A O 1
ATOM 1539 N N . CYS A 1 197 ? -10.436 4.120 -1.089 1.00 94.94 197 CYS A N 1
ATOM 1540 C CA . CYS A 1 197 ? -11.820 3.656 -1.026 1.00 94.94 197 CYS A CA 1
ATOM 1541 C C . CYS A 1 197 ? -12.160 3.032 0.331 1.00 94.94 197 CYS A C 1
ATOM 1543 O O . CYS A 1 197 ? -13.250 3.267 0.857 1.00 94.94 197 CYS A O 1
ATOM 1545 N N . LEU A 1 198 ? -11.236 2.271 0.928 1.00 97.31 198 LEU A N 1
ATOM 1546 C CA . LEU A 1 198 ? -11.469 1.682 2.242 1.00 97.31 198 LEU A CA 1
ATOM 1547 C C . LEU A 1 198 ? -11.473 2.736 3.360 1.00 97.31 198 LEU A C 1
ATOM 1549 O O . LEU A 1 198 ? -12.320 2.663 4.251 1.00 97.31 198 LEU A O 1
ATOM 1553 N N . ALA A 1 199 ? -10.572 3.720 3.310 1.00 95.06 199 ALA A N 1
ATOM 1554 C CA . ALA A 1 199 ? -10.580 4.840 4.249 1.00 95.06 199 ALA A CA 1
ATOM 1555 C C . ALA A 1 199 ? -11.890 5.636 4.158 1.00 95.06 199 ALA A C 1
ATOM 1557 O O . ALA A 1 199 ? -12.518 5.874 5.186 1.00 95.06 199 ALA A O 1
ATOM 1558 N N . GLU A 1 200 ? -12.356 5.968 2.950 1.00 94.06 200 GLU A N 1
ATOM 1559 C CA . GLU A 1 200 ? -13.637 6.658 2.750 1.00 94.06 200 GLU A CA 1
ATOM 1560 C C . GLU A 1 200 ? -14.823 5.832 3.251 1.00 94.06 200 GLU A C 1
ATOM 1562 O O . GLU A 1 200 ? -15.722 6.366 3.898 1.00 94.06 200 GLU A O 1
ATOM 1567 N N . PHE A 1 201 ? -14.817 4.518 3.018 1.00 95.75 201 PHE A N 1
ATOM 1568 C CA . PHE A 1 201 ? -15.831 3.624 3.567 1.00 95.75 201 PHE A CA 1
ATOM 1569 C C . PHE A 1 201 ? -15.884 3.691 5.102 1.00 95.75 201 PHE A C 1
ATOM 1571 O O . PHE A 1 201 ? -16.964 3.829 5.673 1.00 95.75 201 PHE A O 1
ATOM 1578 N N . LEU A 1 202 ? -14.730 3.639 5.773 1.00 95.75 202 LEU A N 1
ATOM 1579 C CA . LEU A 1 202 ? -14.650 3.735 7.233 1.00 95.75 202 LEU A CA 1
ATOM 1580 C C . LEU A 1 202 ? -15.064 5.124 7.747 1.00 95.75 202 LEU A C 1
ATOM 1582 O O . LEU A 1 202 ? -15.788 5.209 8.738 1.00 95.75 202 LEU A O 1
ATOM 1586 N N . ARG A 1 203 ? -14.678 6.203 7.055 1.00 93.50 203 ARG A N 1
ATOM 1587 C CA . ARG A 1 203 ? -15.110 7.576 7.375 1.00 93.50 203 ARG A CA 1
ATOM 1588 C C . ARG A 1 203 ? -16.616 7.746 7.243 1.00 93.50 203 ARG A C 1
ATOM 1590 O O . ARG A 1 203 ? -17.231 8.341 8.115 1.00 93.50 203 ARG A O 1
ATOM 1597 N N . ASN A 1 204 ? -17.227 7.154 6.218 1.00 94.00 204 ASN A N 1
ATOM 1598 C CA . ASN A 1 204 ? -18.680 7.178 6.029 1.00 94.00 204 ASN A CA 1
ATOM 1599 C C . ASN A 1 204 ? -19.449 6.390 7.106 1.00 94.00 204 ASN A C 1
ATOM 1601 O O . ASN A 1 204 ? -20.647 6.597 7.270 1.00 94.00 204 ASN A O 1
ATOM 1605 N N . LEU A 1 205 ? -18.779 5.508 7.856 1.00 95.31 205 LEU A N 1
ATOM 1606 C CA . LEU A 1 205 ? -19.327 4.889 9.068 1.00 95.31 205 LEU A CA 1
ATOM 1607 C C . LEU A 1 205 ? -19.082 5.732 10.336 1.00 95.31 205 LEU A C 1
ATOM 1609 O O . LEU A 1 205 ? -19.515 5.345 11.418 1.00 95.31 205 LEU A O 1
ATOM 1613 N N . GLY A 1 206 ? -18.387 6.865 10.228 1.00 93.44 206 GLY A N 1
ATOM 1614 C CA . GLY A 1 206 ? -18.040 7.744 11.345 1.00 93.44 206 GLY A CA 1
ATOM 1615 C C . GLY A 1 206 ? -16.727 7.397 12.056 1.00 93.44 206 GLY A C 1
ATOM 1616 O O . GLY A 1 206 ? -16.460 7.941 13.127 1.00 93.44 206 GLY A O 1
ATOM 1617 N N . PHE A 1 207 ? -15.889 6.509 11.503 1.00 93.31 207 PHE A N 1
ATOM 1618 C CA . PHE A 1 207 ? -14.561 6.232 12.064 1.00 93.31 207 PHE A CA 1
ATOM 1619 C C . PHE A 1 207 ? -13.516 7.242 11.578 1.00 93.31 207 PHE A C 1
ATOM 1621 O O . PHE A 1 207 ? -13.502 7.643 10.414 1.00 93.31 207 PHE A O 1
ATOM 1628 N N . LYS A 1 208 ? -12.545 7.567 12.441 1.00 92.44 208 LYS A N 1
ATOM 1629 C CA . LYS A 1 208 ? -11.288 8.182 11.999 1.00 92.44 208 LYS A CA 1
ATOM 1630 C C . LYS A 1 208 ? -10.482 7.137 11.224 1.00 92.44 208 LYS A C 1
ATOM 1632 O O . LYS A 1 208 ? -10.076 6.127 11.796 1.00 92.44 208 LYS A O 1
ATOM 1637 N N . ALA A 1 209 ? -10.242 7.377 9.939 1.00 93.25 209 ALA A N 1
ATOM 1638 C CA . ALA A 1 209 ? -9.443 6.495 9.094 1.00 93.25 209 ALA A CA 1
ATOM 1639 C C . ALA A 1 209 ? -8.456 7.302 8.250 1.00 93.25 209 ALA A C 1
ATOM 1641 O O . ALA A 1 209 ? -8.804 8.353 7.711 1.00 93.25 209 ALA A O 1
ATOM 1642 N N . ILE A 1 210 ? -7.233 6.791 8.131 1.00 92.19 210 ILE A N 1
ATOM 1643 C CA . ILE A 1 210 ? -6.137 7.395 7.370 1.00 92.19 210 ILE A CA 1
ATOM 1644 C C . ILE A 1 210 ? -5.698 6.361 6.340 1.00 92.19 210 ILE A C 1
ATOM 1646 O O . ILE A 1 210 ? -5.305 5.250 6.703 1.00 92.19 210 ILE A O 1
ATOM 1650 N N . ALA A 1 211 ? -5.810 6.701 5.058 1.00 92.25 211 ALA A N 1
ATOM 1651 C CA . ALA A 1 211 ? -5.223 5.876 4.013 1.00 92.25 211 ALA A CA 1
ATOM 1652 C C . ALA A 1 211 ? -3.698 5.973 4.129 1.00 92.25 211 ALA A C 1
ATOM 1654 O O . ALA A 1 211 ? -3.162 7.061 4.306 1.00 92.25 211 ALA A O 1
ATOM 1655 N N . CYS A 1 212 ? -3.015 4.835 4.058 1.00 89.38 212 CYS A N 1
ATOM 1656 C CA . CYS A 1 212 ? -1.570 4.754 4.243 1.00 89.38 212 CYS A CA 1
ATOM 1657 C C . CYS A 1 212 ? -0.945 4.064 3.031 1.00 89.38 212 CYS A C 1
ATOM 1659 O O . CYS A 1 212 ? -1.482 3.056 2.558 1.00 89.38 212 CYS A O 1
ATOM 1661 N N . GLY A 1 213 ? 0.181 4.591 2.560 1.00 87.88 213 GLY A N 1
ATOM 1662 C CA . GLY A 1 213 ? 1.070 3.918 1.625 1.00 87.88 213 GLY A CA 1
ATOM 1663 C C . GLY A 1 213 ? 2.380 3.547 2.312 1.00 87.88 213 GLY A C 1
ATOM 1664 O O . GLY A 1 213 ? 2.423 3.248 3.505 1.00 87.88 213 GLY A O 1
ATOM 1665 N N . ASN A 1 214 ? 3.476 3.613 1.558 1.00 86.44 214 ASN A N 1
ATOM 1666 C CA . ASN A 1 214 ? 4.824 3.325 2.065 1.00 86.44 214 ASN A CA 1
ATOM 1667 C C . ASN A 1 214 ? 5.441 4.493 2.856 1.00 86.44 214 ASN A C 1
ATOM 1669 O O . ASN A 1 214 ? 6.614 4.462 3.220 1.00 86.44 214 ASN A O 1
ATOM 1673 N N . ASP A 1 215 ? 4.685 5.564 3.055 1.00 77.25 215 ASP A N 1
ATOM 1674 C CA . ASP A 1 215 ? 5.121 6.825 3.637 1.00 77.25 215 ASP A CA 1
ATOM 1675 C C . ASP A 1 215 ? 4.808 6.933 5.134 1.00 77.25 215 ASP A C 1
ATOM 1677 O O . ASP A 1 215 ? 5.424 7.744 5.823 1.00 77.25 215 ASP A O 1
ATOM 1681 N N . THR A 1 216 ? 3.883 6.123 5.649 1.00 79.06 216 THR A N 1
ATOM 1682 C CA . THR A 1 216 ? 3.271 6.353 6.964 1.00 79.06 216 THR A CA 1
ATOM 1683 C C . THR A 1 216 ? 3.932 5.583 8.116 1.00 79.06 216 THR A C 1
ATOM 1685 O O . THR A 1 216 ? 4.049 6.088 9.233 1.00 79.06 216 THR A O 1
ATOM 1688 N N . ALA A 1 217 ? 4.354 4.343 7.876 1.00 83.88 217 ALA A N 1
ATOM 1689 C CA . ALA A 1 217 ? 4.949 3.464 8.881 1.00 83.88 217 ALA A CA 1
ATOM 1690 C C . ALA A 1 217 ? 5.855 2.420 8.214 1.00 83.88 217 ALA A C 1
ATOM 1692 O O . ALA A 1 217 ? 5.818 2.242 6.997 1.00 83.88 217 ALA A O 1
ATOM 1693 N N . LEU A 1 218 ? 6.642 1.701 9.018 1.00 83.06 218 LEU A N 1
ATOM 1694 C CA . LEU A 1 218 ? 7.349 0.518 8.536 1.00 83.06 218 LEU A CA 1
ATOM 1695 C C . LEU A 1 218 ? 6.334 -0.550 8.098 1.00 83.06 218 LEU A C 1
ATOM 1697 O O . LEU A 1 218 ? 5.433 -0.899 8.866 1.00 83.06 218 LEU A O 1
ATOM 1701 N N . SER A 1 219 ? 6.507 -1.054 6.874 1.00 65.75 219 SER A N 1
ATOM 1702 C CA . SER A 1 219 ? 5.699 -2.105 6.240 1.00 65.75 219 SER A CA 1
ATOM 1703 C C . SER A 1 219 ? 6.557 -3.283 5.801 1.00 65.75 219 SER A C 1
ATOM 1705 O O . SER A 1 219 ? 7.762 -3.066 5.534 1.00 65.75 219 SER A O 1
#

Mean predicted aligned error: 7.81 Å